Protein AF-A0AAF0LHS5-F1 (afdb_monomer_lite)

Radius of gyration: 24.08 Å; chains: 1; bounding box: 64×60×57 Å

Foldseek 3Di:
DDDDDPPPDDDDDDDDDDDDDDDDDDDDDDPPDPPPPPDPPPDQDAQDDPPDLVCLVSLVVQQVQVVVLVVVCVVVVHDDDLVSCPPRRSSNVPPDPVRSSSSSQSSVLVVQVVVVVVVVVVCVVLVKDFLLPAPAPDKAFAKKWWWADDRPHIPTDMDGGWIWHAHPVSFIWIDHPPRDDIDTDPPGTTMIDDGDDD

pLDDT: mean 78.68, std 22.14, range [32.31, 97.44]

Sequence (198 aa):
MTTWNESDHPRASQKGVPGNGGAFVGKGHSPADDVTLGASTAAPEPFVFNGRYQDNEQVRHLYPEYAAVRADLEEKGAYPYNDSFKGRLPSLATTNDDSEDTAIYLLQTMHSLDEVKRDVQAFRDAGGYEAADIPVGEVRRGTLARYGWYMGGTGWQTYENVRVTRDTRGRVLLKEPRQRSWRTISDGGTFLMQDAIA

Secondary structure (DSSP, 8-state):
--PPPTTS------PPPPP-----------S----------PPPPPP---S-TT-GGGGGGGHHHHHHHHHHHHHTT----GGGTTT--GGGTTS-HHHHHHHHHHHHHHHHHHHHHHHHHHHHHTT-EEGGGSPBT--EEEEEEEE-EETTEE--EEEEEEEEEE-TT--EEEE-TT--S-EE--SSSEEEEEEPP-

Structure (mmCIF, N/CA/C/O backbone):
data_AF-A0AAF0LHS5-F1
#
_entry.id   AF-A0AAF0LHS5-F1
#
loop_
_atom_site.group_PDB
_atom_site.id
_atom_site.type_symbol
_atom_site.label_atom_id
_atom_site.label_alt_id
_atom_site.label_comp_id
_atom_site.label_asym_id
_atom_site.label_entity_id
_atom_site.label_seq_id
_atom_site.pdbx_PDB_ins_code
_atom_site.Cartn_x
_atom_site.Cartn_y
_atom_site.Cartn_z
_atom_site.occupancy
_atom_site.B_iso_or_equiv
_atom_site.auth_seq_id
_atom_site.auth_comp_id
_atom_site.auth_asym_id
_atom_site.auth_atom_id
_atom_site.pdbx_PDB_model_num
ATOM 1 N N . MET A 1 1 ? 2.301 28.289 -1.640 1.00 34.94 1 MET A N 1
ATOM 2 C CA . MET A 1 1 ? 3.654 28.122 -1.070 1.00 34.94 1 MET A CA 1
ATOM 3 C C . MET A 1 1 ? 3.482 27.514 0.304 1.00 34.94 1 MET A C 1
ATOM 5 O O . MET A 1 1 ? 3.120 28.227 1.228 1.00 34.94 1 MET A O 1
ATOM 9 N N . THR A 1 2 ? 3.641 26.198 0.405 1.00 38.66 2 THR A N 1
ATOM 10 C CA . THR A 1 2 ? 3.534 25.467 1.671 1.00 38.66 2 THR A CA 1
ATOM 11 C C . THR A 1 2 ? 4.869 24.768 1.854 1.00 38.66 2 THR A C 1
ATOM 13 O O . THR A 1 2 ? 5.198 23.864 1.095 1.00 38.66 2 THR A O 1
ATOM 16 N N . THR A 1 3 ? 5.685 25.275 2.771 1.00 38.00 3 THR A N 1
ATOM 17 C CA . THR A 1 3 ? 6.982 24.695 3.124 1.00 38.00 3 THR A CA 1
ATOM 18 C C . THR A 1 3 ? 6.744 23.422 3.926 1.00 38.00 3 THR A C 1
ATOM 20 O O . THR A 1 3 ? 6.112 23.466 4.981 1.00 38.00 3 THR A O 1
ATOM 23 N N . TRP A 1 4 ? 7.211 22.296 3.392 1.00 36.00 4 TRP A N 1
ATOM 24 C CA . TRP A 1 4 ? 7.208 20.998 4.059 1.00 36.00 4 TRP A CA 1
ATOM 25 C C . TRP A 1 4 ? 8.418 20.930 4.999 1.00 36.00 4 TRP A C 1
ATOM 27 O O . TRP A 1 4 ? 9.503 21.367 4.620 1.00 36.00 4 TRP A O 1
ATOM 37 N N . ASN A 1 5 ? 8.209 20.476 6.236 1.00 35.66 5 ASN A N 1
ATOM 38 C CA . ASN A 1 5 ? 9.207 20.521 7.304 1.00 35.66 5 ASN A CA 1
ATOM 39 C C . ASN A 1 5 ? 9.828 19.129 7.498 1.00 35.66 5 ASN A C 1
ATOM 41 O O . ASN A 1 5 ? 9.119 18.148 7.693 1.00 35.66 5 ASN A O 1
ATOM 45 N N . GLU A 1 6 ? 11.153 19.059 7.446 1.00 38.22 6 GLU A N 1
ATOM 46 C CA . GLU A 1 6 ? 11.974 17.852 7.259 1.00 38.22 6 GLU A CA 1
ATOM 47 C C . GLU A 1 6 ? 12.169 17.009 8.544 1.00 38.22 6 GLU A C 1
ATOM 49 O O . GLU A 1 6 ? 13.048 16.157 8.616 1.00 38.22 6 GLU A O 1
ATOM 54 N N . SER A 1 7 ? 11.382 17.246 9.601 1.00 36.53 7 SER A N 1
ATOM 55 C CA . SER A 1 7 ? 11.706 16.788 10.968 1.00 36.53 7 SER A CA 1
ATOM 56 C C . SER A 1 7 ? 10.937 15.563 11.498 1.00 36.53 7 SER A C 1
ATOM 58 O O . SER A 1 7 ? 11.252 15.119 12.598 1.00 36.53 7 SER A O 1
ATOM 60 N N . ASP A 1 8 ? 9.994 14.971 10.755 1.00 35.47 8 ASP A N 1
ATOM 61 C CA . ASP A 1 8 ? 9.062 13.963 11.315 1.00 35.47 8 ASP A CA 1
ATOM 62 C C . ASP A 1 8 ? 9.356 12.484 10.970 1.00 35.47 8 ASP A C 1
ATOM 64 O O . ASP A 1 8 ? 8.533 11.608 11.238 1.00 35.47 8 ASP A O 1
ATOM 68 N N . HIS A 1 9 ? 10.541 12.143 10.447 1.00 39.84 9 HIS A N 1
ATOM 69 C CA . HIS A 1 9 ? 10.891 10.741 10.160 1.00 39.84 9 HIS A CA 1
ATOM 70 C C . HIS A 1 9 ? 12.254 10.328 10.737 1.00 39.84 9 HIS A C 1
ATOM 72 O O . HIS A 1 9 ? 13.278 10.462 10.062 1.00 39.84 9 HIS A O 1
ATOM 78 N N . PRO A 1 10 ? 12.320 9.760 11.958 1.00 39.88 10 PRO A N 1
ATOM 79 C CA . PRO A 1 10 ? 13.537 9.101 12.409 1.00 39.88 10 PRO A CA 1
ATOM 80 C C . PRO A 1 10 ? 13.767 7.814 11.596 1.00 39.88 10 PRO A C 1
ATOM 82 O O . PRO A 1 10 ? 13.091 6.803 11.788 1.00 39.88 10 PRO A O 1
ATOM 85 N N . ARG A 1 11 ? 14.754 7.841 10.688 1.00 38.50 11 ARG A N 1
ATOM 86 C CA . ARG A 1 11 ? 15.323 6.636 10.061 1.00 38.50 11 ARG A CA 1
ATOM 87 C C . ARG A 1 11 ? 15.932 5.753 11.152 1.00 38.50 11 ARG A C 1
ATOM 89 O O . ARG A 1 11 ? 16.913 6.133 11.793 1.00 38.50 11 ARG A O 1
ATOM 96 N N . ALA A 1 12 ? 15.353 4.571 11.350 1.00 39.53 12 ALA A N 1
ATOM 97 C CA . ALA A 1 12 ? 15.901 3.553 12.232 1.00 39.53 12 ALA A CA 1
ATOM 98 C C . ALA A 1 12 ? 17.317 3.170 11.774 1.00 39.53 12 ALA A C 1
ATOM 100 O O . ALA A 1 12 ? 17.543 2.719 10.653 1.00 39.53 12 ALA A O 1
ATOM 101 N N . SER A 1 13 ? 18.283 3.391 12.658 1.00 37.62 13 SER A N 1
ATOM 102 C CA . SER A 1 13 ? 19.693 3.090 12.450 1.00 37.62 13 SER A CA 1
ATOM 103 C C . SER A 1 13 ? 19.911 1.573 12.502 1.00 37.62 13 SER A C 1
ATOM 105 O O . SER A 1 13 ? 19.718 0.956 13.550 1.00 37.62 13 SER A O 1
ATOM 107 N N . GLN A 1 14 ? 20.340 0.957 11.398 1.00 36.81 14 GLN A N 1
ATOM 108 C CA . GLN A 1 14 ? 20.802 -0.434 11.403 1.00 36.81 14 GLN A CA 1
ATOM 109 C C . GLN A 1 14 ? 22.186 -0.510 12.063 1.00 36.81 14 GLN A C 1
ATOM 111 O O . GLN A 1 14 ? 23.205 -0.133 11.487 1.00 36.81 14 GLN A O 1
ATOM 116 N N . LYS A 1 15 ? 22.211 -0.990 13.312 1.00 34.44 15 LYS A N 1
ATOM 117 C CA . LYS A 1 15 ? 23.421 -1.443 14.009 1.00 34.44 15 LYS A CA 1
ATOM 118 C C . LYS A 1 15 ? 23.886 -2.772 13.404 1.00 34.44 15 LYS A C 1
ATOM 120 O O . LYS A 1 15 ? 23.088 -3.691 13.247 1.00 34.44 15 LYS A O 1
ATOM 125 N N . GLY A 1 16 ? 25.178 -2.847 13.089 1.00 32.31 16 GLY A N 1
ATOM 126 C CA . GLY A 1 16 ? 25.827 -3.990 12.453 1.00 32.31 16 GLY A CA 1
ATOM 127 C C . GLY A 1 16 ? 25.764 -5.300 13.243 1.00 32.31 16 GLY A C 1
ATOM 128 O O . GLY A 1 16 ? 25.740 -5.314 14.473 1.00 32.31 16 GLY A O 1
ATOM 129 N N . VAL A 1 17 ? 25.794 -6.405 12.497 1.00 34.38 17 VAL A N 1
ATOM 130 C CA . VAL A 1 17 ? 26.008 -7.759 13.017 1.00 34.38 17 VAL A CA 1
ATOM 131 C C . VAL A 1 17 ? 27.482 -8.127 12.781 1.00 34.38 17 VAL A C 1
ATOM 133 O O . VAL A 1 17 ? 27.945 -8.027 11.643 1.00 34.38 17 VAL A O 1
ATOM 136 N N . PRO A 1 18 ? 28.247 -8.508 13.821 1.00 37.34 18 PRO A N 1
ATOM 137 C CA . PRO A 1 18 ? 29.644 -8.903 13.685 1.00 37.34 18 PRO A CA 1
ATOM 138 C C . PRO A 1 18 ? 29.795 -10.316 13.105 1.00 37.34 18 PRO A C 1
ATOM 140 O O . PRO A 1 18 ? 28.892 -11.148 13.179 1.00 37.34 18 PRO A O 1
ATOM 143 N N . GLY A 1 19 ? 30.961 -10.541 12.496 1.00 33.16 19 GLY A N 1
ATOM 144 C CA . GLY A 1 19 ? 31.249 -11.642 11.586 1.00 33.16 19 GLY A CA 1
ATOM 145 C C . GLY A 1 19 ? 31.243 -13.040 12.195 1.00 33.16 19 GLY A C 1
ATOM 146 O O . GLY A 1 19 ? 31.476 -13.236 13.386 1.00 33.16 19 GLY A O 1
ATOM 147 N N . ASN A 1 20 ? 31.055 -14.024 11.317 1.00 33.44 20 ASN A N 1
ATOM 148 C CA . ASN A 1 20 ? 31.276 -15.426 11.627 1.00 33.44 20 ASN A CA 1
ATOM 149 C C . ASN A 1 20 ? 32.460 -15.934 10.793 1.00 33.44 20 ASN A C 1
ATOM 151 O O . ASN A 1 20 ? 32.335 -16.207 9.599 1.00 33.44 20 ASN A O 1
ATOM 155 N N . GLY A 1 21 ? 33.631 -15.988 11.429 1.00 38.53 21 GLY A N 1
ATOM 156 C CA . GLY A 1 21 ? 34.816 -16.643 10.896 1.00 38.53 21 GLY A CA 1
ATOM 157 C C . GLY A 1 21 ? 34.676 -18.153 11.049 1.00 38.53 21 GLY A C 1
ATOM 158 O O . GLY A 1 21 ? 34.659 -18.666 12.163 1.00 38.53 21 GLY A O 1
ATOM 159 N N . GLY A 1 22 ? 34.588 -18.860 9.927 1.00 32.47 22 GLY A N 1
ATOM 160 C CA . GLY A 1 22 ? 34.597 -20.317 9.877 1.00 32.47 22 GLY A CA 1
ATOM 161 C C . GLY A 1 22 ? 35.502 -20.783 8.748 1.00 32.47 22 GLY A C 1
ATOM 162 O O . GLY A 1 22 ? 35.100 -20.791 7.589 1.00 32.47 22 GLY A O 1
ATOM 163 N N . ALA A 1 23 ? 36.736 -21.144 9.091 1.00 36.16 23 ALA A N 1
ATOM 164 C CA . ALA A 1 23 ? 37.661 -21.816 8.193 1.00 36.16 23 ALA A CA 1
ATOM 165 C C . ALA A 1 23 ? 37.145 -23.230 7.887 1.00 36.16 23 ALA A C 1
ATOM 167 O O . ALA A 1 23 ? 37.006 -24.043 8.799 1.00 36.16 23 ALA A O 1
ATOM 168 N N . PHE A 1 24 ? 36.912 -23.537 6.611 1.00 38.41 24 PHE A N 1
ATOM 169 C CA . PHE A 1 24 ? 36.770 -24.913 6.141 1.00 38.41 24 PHE A CA 1
ATOM 170 C C . PHE A 1 24 ? 37.954 -25.264 5.243 1.00 38.41 24 PHE A C 1
ATOM 172 O O . PHE A 1 24 ? 38.151 -24.712 4.163 1.00 38.41 24 PHE A O 1
ATOM 179 N N . VAL A 1 25 ? 38.772 -26.173 5.768 1.00 37.72 25 VAL A N 1
ATOM 180 C CA . VAL A 1 25 ? 39.911 -26.812 5.112 1.00 37.72 25 VAL A CA 1
ATOM 181 C C . VAL A 1 25 ? 39.392 -27.774 4.042 1.00 37.72 25 VAL A C 1
ATOM 183 O O . VAL A 1 25 ? 38.392 -28.463 4.240 1.00 37.72 25 VAL A O 1
ATOM 186 N N . GLY A 1 26 ? 40.070 -27.778 2.894 1.00 34.59 26 GLY A N 1
ATOM 187 C CA . GLY A 1 26 ? 39.584 -28.354 1.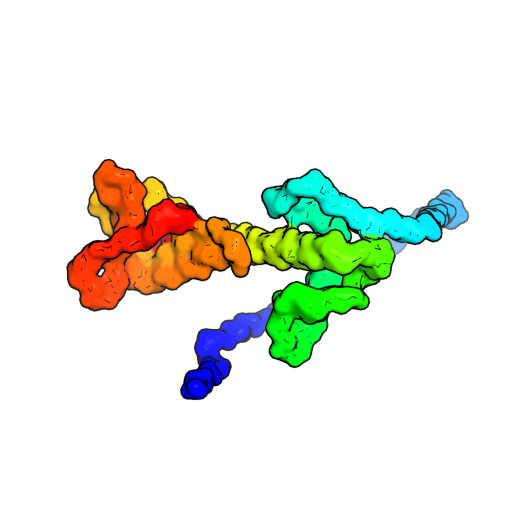648 1.00 34.59 26 GLY A CA 1
ATOM 188 C C . GLY A 1 26 ? 39.568 -29.881 1.561 1.00 34.59 26 GLY A C 1
ATOM 189 O O . GLY A 1 26 ? 40.255 -30.597 2.289 1.00 34.59 26 GLY A O 1
ATOM 190 N N . LYS A 1 27 ? 38.829 -30.358 0.557 1.00 35.62 27 LYS A N 1
ATOM 191 C CA . LYS A 1 27 ? 39.056 -31.629 -0.137 1.00 35.62 27 LYS A CA 1
ATOM 192 C C . LYS A 1 27 ? 38.822 -31.401 -1.632 1.00 35.62 27 LYS A C 1
ATOM 194 O O . LYS A 1 27 ? 37.840 -30.774 -2.011 1.00 35.62 27 LYS A O 1
ATOM 199 N N . GLY A 1 28 ? 39.795 -31.839 -2.432 1.00 41.09 28 GLY A N 1
ATOM 200 C CA . GLY A 1 28 ? 39.991 -31.472 -3.833 1.00 41.09 28 GLY A CA 1
ATOM 201 C C . GLY A 1 28 ? 38.803 -31.719 -4.761 1.00 41.09 28 GLY A C 1
ATOM 202 O O . GLY A 1 28 ? 38.090 -32.713 -4.635 1.00 41.09 28 GLY A O 1
ATOM 203 N N . HIS A 1 29 ? 38.651 -30.805 -5.718 1.00 36.44 29 HIS A N 1
ATOM 204 C CA . HIS A 1 29 ? 37.796 -30.947 -6.889 1.00 36.44 29 HIS A CA 1
ATOM 205 C C . HIS A 1 29 ? 38.689 -31.053 -8.129 1.00 36.44 29 HIS A C 1
ATOM 207 O O . HIS A 1 29 ? 39.605 -30.251 -8.313 1.00 36.44 29 HIS A O 1
ATOM 213 N N . SER A 1 30 ? 38.445 -32.085 -8.933 1.00 44.72 30 SER A N 1
ATOM 214 C CA . SER A 1 30 ? 39.113 -32.350 -10.207 1.00 44.72 30 SER A CA 1
ATOM 215 C C . SER A 1 30 ? 38.809 -31.251 -11.239 1.00 44.72 30 SER A C 1
ATOM 217 O O . SER A 1 30 ? 37.671 -30.786 -11.288 1.00 44.72 30 SER A O 1
ATOM 219 N N . PRO A 1 31 ? 39.765 -30.854 -12.101 1.00 44.66 31 PRO A N 1
ATOM 220 C CA . PRO A 1 31 ? 39.538 -29.864 -13.147 1.00 44.66 31 PRO A CA 1
ATOM 221 C C . PRO A 1 31 ? 39.058 -30.570 -14.420 1.00 44.66 31 PRO A C 1
ATOM 223 O O . PRO A 1 31 ? 39.830 -30.790 -15.348 1.00 44.66 31 PRO A O 1
ATOM 226 N N . ALA A 1 32 ? 37.806 -31.010 -14.441 1.00 46.00 32 ALA A N 1
ATOM 227 C CA . ALA A 1 32 ? 37.174 -31.531 -15.649 1.00 46.00 32 ALA A CA 1
ATOM 228 C C . ALA A 1 32 ? 35.662 -31.473 -15.459 1.00 46.00 32 ALA A C 1
ATOM 230 O O . ALA A 1 32 ? 35.082 -32.445 -15.004 1.00 46.00 32 ALA A O 1
ATOM 231 N N . ASP A 1 33 ? 35.099 -30.284 -15.665 1.00 43.28 33 ASP A N 1
ATOM 232 C CA . ASP A 1 33 ? 33.729 -30.014 -16.124 1.00 43.28 33 ASP A CA 1
ATOM 233 C C . ASP A 1 33 ? 33.542 -28.492 -16.069 1.00 43.28 33 ASP A C 1
ATOM 235 O O . ASP A 1 33 ? 32.777 -27.936 -15.283 1.00 43.28 33 ASP A O 1
ATOM 239 N N . ASP A 1 34 ? 34.334 -27.795 -16.888 1.00 41.75 34 ASP A N 1
ATOM 240 C CA . ASP A 1 34 ? 34.142 -26.373 -17.149 1.00 41.75 34 ASP A CA 1
ATOM 241 C C . ASP A 1 34 ? 32.934 -26.248 -18.088 1.00 41.75 34 ASP A C 1
ATOM 243 O O . ASP A 1 34 ? 33.056 -26.203 -19.313 1.00 41.75 34 ASP A O 1
ATOM 247 N N . VAL A 1 35 ? 31.731 -26.321 -17.511 1.00 43.69 35 VAL A N 1
ATOM 248 C CA . VAL A 1 35 ? 30.490 -25.996 -18.215 1.00 43.69 35 VAL A CA 1
ATOM 249 C C . VAL A 1 35 ? 30.514 -24.494 -18.444 1.00 43.69 35 VAL A C 1
ATOM 251 O O . VAL A 1 35 ? 30.023 -23.703 -17.639 1.00 43.69 35 VAL A O 1
ATOM 254 N N . THR A 1 36 ? 31.108 -24.091 -19.562 1.00 43.03 36 THR A N 1
ATOM 255 C CA . THR A 1 36 ? 30.977 -22.735 -20.073 1.00 43.03 36 THR A CA 1
ATOM 256 C C . THR A 1 36 ? 29.510 -22.552 -20.460 1.00 43.03 36 THR A C 1
ATOM 258 O O . THR A 1 36 ? 29.080 -22.938 -21.547 1.00 43.03 36 THR A O 1
ATOM 261 N N . LEU A 1 37 ? 28.708 -22.014 -19.539 1.00 45.19 37 LEU A N 1
ATOM 262 C CA . LEU A 1 37 ? 27.375 -21.500 -19.833 1.00 45.19 37 LEU A CA 1
ATOM 263 C C . LEU A 1 37 ? 27.564 -20.346 -20.819 1.00 45.19 37 LEU A C 1
ATOM 265 O O . LEU A 1 37 ? 27.833 -19.213 -20.424 1.00 45.19 37 LEU A O 1
ATOM 269 N N . GLY A 1 38 ? 27.511 -20.659 -22.114 1.00 37.88 38 GLY A N 1
ATOM 270 C CA . GLY A 1 38 ? 27.551 -19.663 -23.171 1.00 37.88 38 GLY A CA 1
ATOM 271 C C . GLY A 1 38 ? 26.427 -18.665 -22.933 1.00 37.88 38 GLY A C 1
ATOM 272 O O . GLY A 1 38 ? 25.253 -19.024 -23.010 1.00 37.88 38 GLY A O 1
ATOM 273 N N . ALA A 1 39 ? 26.790 -17.428 -22.597 1.00 46.62 39 ALA A N 1
ATOM 274 C CA . ALA A 1 39 ? 25.845 -16.330 -22.526 1.00 46.62 39 ALA A CA 1
ATOM 275 C C . ALA A 1 39 ? 25.147 -16.235 -23.888 1.00 46.62 39 ALA A C 1
ATOM 277 O O . ALA A 1 39 ? 25.802 -16.016 -24.908 1.00 46.62 39 ALA A O 1
ATOM 278 N N . SER A 1 40 ? 23.834 -16.463 -23.907 1.00 42.41 40 SER A N 1
ATOM 279 C CA . SER A 1 40 ? 23.019 -16.241 -25.096 1.00 42.41 40 SER A CA 1
ATOM 280 C C . SER A 1 40 ? 23.211 -14.789 -25.534 1.00 42.41 40 SER A C 1
ATOM 282 O O . SER A 1 40 ? 22.857 -13.867 -24.807 1.00 42.41 40 SER A O 1
ATOM 284 N N . THR A 1 41 ? 23.821 -14.592 -26.701 1.00 47.22 41 THR A N 1
ATOM 285 C CA . THR A 1 41 ? 24.053 -13.286 -27.337 1.00 47.22 41 THR A CA 1
ATOM 286 C C . THR A 1 41 ? 22.854 -12.821 -28.164 1.00 47.22 41 THR A C 1
ATOM 288 O O . THR A 1 41 ? 22.971 -11.872 -28.940 1.00 47.22 41 THR A O 1
ATOM 291 N N . ALA A 1 42 ? 21.698 -13.481 -28.029 1.00 54.22 42 ALA A N 1
ATOM 292 C CA . ALA A 1 42 ? 20.464 -12.993 -28.620 1.00 54.22 42 ALA A CA 1
ATOM 293 C C . ALA A 1 42 ? 20.131 -11.632 -27.997 1.00 54.22 42 ALA A C 1
ATOM 295 O O . ALA A 1 42 ? 20.058 -11.506 -26.773 1.00 54.22 42 ALA A O 1
ATOM 296 N N . ALA A 1 43 ? 19.961 -10.615 -28.845 1.00 59.75 43 ALA A N 1
ATOM 297 C CA . ALA A 1 43 ? 19.420 -9.339 -28.402 1.00 59.75 43 ALA A CA 1
ATOM 298 C C . ALA A 1 43 ? 18.088 -9.609 -27.679 1.00 59.75 43 ALA A C 1
ATOM 300 O O . ALA A 1 43 ? 17.311 -10.432 -28.175 1.00 59.75 43 ALA A O 1
ATOM 301 N N . PRO A 1 44 ? 17.837 -8.982 -26.517 1.00 65.88 44 PRO A N 1
ATOM 302 C CA . PRO A 1 44 ? 16.587 -9.181 -25.802 1.00 65.88 44 PRO A CA 1
ATOM 303 C C . PRO A 1 44 ? 15.425 -8.857 -26.743 1.00 65.88 44 PRO A C 1
ATOM 305 O O . PRO A 1 44 ? 15.429 -7.818 -27.411 1.00 65.88 44 PRO A O 1
ATOM 308 N N . GLU A 1 45 ? 14.465 -9.779 -26.847 1.00 74.81 45 GLU A N 1
ATOM 309 C CA . GLU A 1 45 ? 13.234 -9.508 -27.585 1.00 74.81 45 GLU A CA 1
ATOM 310 C C . GLU A 1 45 ? 12.547 -8.284 -26.962 1.00 74.81 45 GLU A C 1
ATOM 312 O O . GLU A 1 45 ? 12.556 -8.141 -25.735 1.00 74.81 45 GLU A O 1
ATOM 317 N N . PRO A 1 46 ? 11.980 -7.378 -27.780 1.00 81.62 46 PRO A N 1
ATOM 318 C CA . PRO A 1 46 ? 11.305 -6.203 -27.255 1.00 81.62 46 PRO A CA 1
ATOM 319 C C . PRO A 1 46 ? 10.132 -6.634 -26.375 1.00 81.62 46 PRO A C 1
ATOM 321 O O . PRO A 1 46 ? 9.430 -7.602 -26.680 1.00 81.62 46 PRO A O 1
ATOM 324 N N . PHE A 1 47 ? 9.898 -5.895 -25.294 1.00 87.31 47 PHE A N 1
ATOM 325 C CA . PHE A 1 47 ? 8.727 -6.113 -24.459 1.00 87.31 47 PHE A CA 1
ATOM 326 C C . PHE A 1 47 ? 7.450 -5.946 -25.294 1.00 87.31 47 PHE A C 1
ATOM 328 O O . PHE A 1 47 ? 7.271 -4.951 -25.999 1.00 87.31 47 PHE A O 1
ATOM 335 N N . VAL A 1 48 ? 6.539 -6.914 -25.183 1.00 87.00 48 VAL A N 1
ATOM 336 C CA . VAL A 1 48 ? 5.227 -6.870 -25.833 1.00 87.00 48 VAL A CA 1
ATOM 337 C C . VAL A 1 48 ? 4.147 -6.878 -24.764 1.00 87.00 48 VAL A C 1
ATOM 339 O O . VAL A 1 48 ? 3.962 -7.868 -24.055 1.00 87.00 48 VAL A O 1
ATOM 342 N N . PHE A 1 49 ? 3.402 -5.778 -24.672 1.00 89.31 49 PHE A N 1
ATOM 343 C CA . PHE A 1 49 ? 2.258 -5.688 -23.775 1.00 89.31 49 PHE A CA 1
ATOM 344 C C . PHE A 1 49 ? 1.161 -6.676 -24.193 1.00 89.31 49 PHE A C 1
ATOM 346 O O . PHE A 1 49 ? 0.707 -6.681 -25.338 1.00 89.31 49 PHE A O 1
ATOM 353 N N . ASN A 1 50 ? 0.679 -7.487 -23.250 1.00 89.75 50 ASN A N 1
ATOM 354 C CA . ASN A 1 50 ? -0.325 -8.519 -23.525 1.00 89.75 50 ASN A CA 1
ATOM 355 C C . ASN A 1 50 ? -1.780 -7.997 -23.569 1.00 89.75 50 ASN A C 1
ATOM 357 O O . ASN A 1 50 ? -2.723 -8.789 -23.651 1.00 89.75 50 ASN A O 1
ATOM 361 N N . GLY A 1 51 ? -1.979 -6.677 -23.475 1.00 89.56 51 GLY A N 1
ATOM 362 C CA . GLY A 1 51 ? -3.298 -6.039 -23.467 1.00 89.56 51 GLY A CA 1
ATOM 363 C C . GLY A 1 51 ? -4.000 -6.028 -22.103 1.00 89.56 51 GLY A C 1
ATOM 364 O O . GLY A 1 51 ? -5.123 -5.532 -22.005 1.00 89.56 51 GLY A O 1
ATOM 365 N N . ARG A 1 52 ? -3.386 -6.573 -21.042 1.00 90.19 52 ARG A N 1
ATOM 366 C CA . ARG A 1 52 ? -4.001 -6.718 -19.713 1.00 90.19 52 ARG A CA 1
ATOM 367 C C . ARG A 1 52 ? -3.291 -5.868 -18.669 1.00 90.19 52 ARG A C 1
ATOM 369 O O . ARG A 1 52 ? -2.321 -6.296 -18.056 1.00 90.19 52 ARG A O 1
ATOM 376 N N . TYR A 1 53 ? -3.849 -4.696 -18.383 1.00 87.94 53 TYR A N 1
ATOM 377 C CA . TYR A 1 53 ? -3.328 -3.805 -17.339 1.00 87.94 53 TYR A CA 1
ATOM 378 C C . TYR A 1 53 ? -3.408 -4.383 -15.916 1.00 87.94 53 TYR A C 1
ATOM 380 O O . TYR A 1 53 ? -2.742 -3.882 -15.020 1.00 87.94 53 TYR A O 1
ATOM 388 N N . GLN A 1 54 ? -4.225 -5.418 -15.681 1.00 86.44 54 GLN A N 1
ATOM 389 C CA . GLN A 1 54 ? -4.298 -6.080 -14.373 1.00 86.44 54 GLN A CA 1
ATOM 390 C C . GLN A 1 54 ? -3.202 -7.137 -14.166 1.00 86.44 54 GLN A C 1
ATOM 392 O O . GLN A 1 54 ? -3.040 -7.632 -13.052 1.00 86.44 54 GLN A O 1
ATOM 397 N N . ASP A 1 55 ? -2.476 -7.510 -15.221 1.00 90.69 55 ASP A N 1
ATOM 398 C CA . ASP A 1 55 ? -1.433 -8.530 -15.170 1.00 90.69 55 ASP A CA 1
ATOM 399 C C . ASP A 1 55 ? -0.057 -7.879 -14.992 1.00 90.69 55 ASP A C 1
ATOM 401 O O . ASP A 1 55 ? 0.694 -7.693 -15.945 1.00 90.69 55 ASP A O 1
ATOM 405 N N . ASN A 1 56 ? 0.268 -7.498 -13.758 1.00 89.75 56 ASN A N 1
ATOM 406 C CA . ASN A 1 56 ? 1.556 -6.871 -13.446 1.00 89.75 56 ASN A CA 1
ATOM 407 C C . ASN A 1 56 ? 2.740 -7.842 -13.541 1.00 89.75 56 ASN A C 1
ATOM 409 O O . ASN A 1 56 ? 3.881 -7.408 -13.684 1.00 89.75 56 ASN A O 1
ATOM 413 N N . GLU A 1 57 ? 2.496 -9.152 -13.486 1.00 92.50 57 GLU A N 1
ATOM 414 C CA . GLU A 1 57 ? 3.572 -10.146 -13.523 1.00 92.50 57 GLU A CA 1
ATOM 415 C C . GLU A 1 57 ? 4.258 -10.201 -14.896 1.00 92.50 57 GLU A C 1
ATOM 417 O O . GLU A 1 57 ? 5.427 -10.578 -14.986 1.00 92.50 57 GLU A O 1
ATOM 422 N N . GLN A 1 58 ? 3.600 -9.721 -15.959 1.00 93.50 58 GLN A N 1
ATOM 423 C CA . GLN A 1 58 ? 4.203 -9.635 -17.293 1.00 93.50 58 GLN A CA 1
ATOM 424 C C . GLN A 1 58 ? 5.470 -8.763 -17.336 1.00 93.50 58 GLN A C 1
ATOM 426 O O . GLN A 1 58 ? 6.340 -8.998 -18.169 1.00 93.50 58 GLN A O 1
ATOM 431 N N . VAL A 1 59 ? 5.618 -7.798 -16.417 1.00 94.25 59 VAL A N 1
ATOM 432 C CA . VAL A 1 59 ? 6.813 -6.940 -16.302 1.00 94.25 59 VAL A CA 1
ATOM 433 C C . VAL A 1 59 ? 7.736 -7.341 -15.146 1.00 94.25 59 VAL A C 1
ATOM 435 O O . VAL A 1 59 ? 8.734 -6.667 -14.892 1.00 94.25 59 VAL A O 1
ATOM 438 N N . ARG A 1 60 ? 7.459 -8.443 -14.430 1.00 93.69 60 ARG A N 1
ATOM 439 C CA . ARG A 1 60 ? 8.241 -8.861 -13.250 1.00 93.69 60 ARG A CA 1
ATOM 440 C C . ARG A 1 60 ? 9.724 -9.044 -13.561 1.00 93.69 60 ARG A C 1
ATOM 442 O O . ARG A 1 60 ? 10.565 -8.639 -12.764 1.00 93.69 60 ARG A O 1
ATOM 449 N N . HIS A 1 61 ? 10.040 -9.601 -14.725 1.00 92.94 61 HIS A N 1
ATOM 450 C CA . HIS A 1 61 ? 11.415 -9.820 -15.175 1.00 92.94 61 HIS A CA 1
ATOM 451 C C . HIS A 1 61 ? 12.208 -8.514 -15.380 1.00 92.94 61 HIS A C 1
ATOM 453 O O . HIS A 1 61 ? 13.424 -8.522 -15.221 1.00 92.94 61 HIS A O 1
ATOM 459 N N . LEU A 1 62 ? 11.532 -7.390 -15.654 1.00 94.44 62 LEU A N 1
ATOM 460 C CA . LEU A 1 62 ? 12.136 -6.058 -15.815 1.00 94.44 62 LEU A CA 1
ATOM 461 C C . LEU A 1 62 ? 12.371 -5.343 -14.472 1.00 94.44 62 LEU A C 1
ATOM 463 O O . LEU A 1 62 ? 13.014 -4.294 -14.412 1.00 94.44 62 LEU A O 1
ATOM 467 N N . TYR A 1 63 ? 11.842 -5.888 -13.373 1.00 94.44 63 TYR A N 1
ATOM 468 C CA . TYR A 1 63 ? 11.867 -5.231 -12.069 1.00 94.44 63 TYR A CA 1
ATOM 469 C C . TYR A 1 63 ? 13.267 -4.934 -11.509 1.00 94.44 63 TYR A C 1
ATOM 471 O O . TYR A 1 63 ? 13.423 -3.869 -10.912 1.00 94.44 63 TYR A O 1
ATOM 479 N N . PRO A 1 64 ? 14.294 -5.795 -11.677 1.00 94.31 64 PRO A N 1
ATOM 480 C CA . PRO A 1 64 ? 15.639 -5.481 -11.196 1.00 94.31 64 PRO A CA 1
ATOM 481 C C . PRO A 1 64 ? 16.213 -4.194 -11.806 1.00 94.31 64 PRO A C 1
ATOM 483 O O . PRO A 1 64 ? 16.779 -3.377 -11.081 1.00 94.31 64 PRO A O 1
ATOM 486 N N . GLU A 1 65 ? 16.016 -3.974 -13.111 1.00 94.81 65 GLU A N 1
ATOM 487 C CA . GLU A 1 65 ? 16.449 -2.746 -13.797 1.00 94.81 65 GLU A CA 1
ATOM 488 C C . GLU A 1 65 ? 15.668 -1.532 -13.296 1.00 94.81 65 GLU A C 1
ATOM 490 O O . GLU A 1 65 ? 16.253 -0.514 -12.924 1.00 94.81 65 GLU A O 1
ATOM 495 N N . TYR A 1 66 ? 14.342 -1.664 -13.217 1.00 95.38 66 TYR A N 1
ATOM 496 C CA . TYR A 1 66 ? 13.465 -0.628 -12.680 1.00 95.38 66 TYR A CA 1
ATOM 497 C C . TYR A 1 66 ? 13.872 -0.199 -11.264 1.00 95.38 66 TYR A C 1
ATOM 499 O O . TYR A 1 66 ? 13.968 0.996 -10.983 1.00 95.38 66 TYR A O 1
ATOM 507 N N . ALA A 1 67 ? 14.136 -1.160 -10.374 1.00 94.06 67 ALA A N 1
ATOM 508 C CA . ALA A 1 67 ? 14.517 -0.894 -8.992 1.00 94.06 67 ALA A CA 1
ATOM 509 C C . ALA A 1 67 ? 15.853 -0.139 -8.901 1.00 94.06 67 ALA A C 1
ATOM 511 O O . ALA A 1 67 ? 15.978 0.774 -8.086 1.00 94.06 67 ALA A O 1
ATOM 512 N N . ALA A 1 68 ? 16.821 -0.466 -9.764 1.00 95.00 68 ALA A N 1
ATOM 513 C CA . ALA A 1 68 ? 18.094 0.247 -9.836 1.00 95.00 68 ALA A CA 1
ATOM 514 C C . ALA A 1 68 ? 17.913 1.703 -10.303 1.00 95.00 68 ALA A C 1
ATOM 516 O O . ALA A 1 68 ? 18.432 2.620 -9.668 1.00 95.00 68 ALA A O 1
ATOM 517 N N . VAL A 1 69 ? 17.126 1.931 -11.363 1.00 95.12 69 VAL A N 1
ATOM 518 C CA . VAL A 1 69 ? 16.818 3.287 -11.856 1.00 95.12 69 VAL A CA 1
ATOM 519 C C . VAL A 1 69 ? 16.056 4.093 -10.806 1.00 95.12 69 VAL A C 1
ATOM 521 O O . VAL A 1 69 ? 16.340 5.272 -10.602 1.00 95.12 69 VAL A O 1
ATOM 524 N N . ARG A 1 70 ? 15.103 3.469 -10.108 1.00 93.88 70 ARG A N 1
ATOM 525 C CA . ARG A 1 70 ? 14.345 4.123 -9.041 1.00 93.88 70 ARG A CA 1
ATOM 526 C C . ARG A 1 70 ? 15.243 4.546 -7.880 1.00 93.88 70 ARG A C 1
ATOM 528 O O . ARG A 1 70 ? 15.128 5.684 -7.441 1.00 93.88 70 ARG A O 1
ATOM 535 N N . ALA A 1 71 ? 16.136 3.672 -7.417 1.00 93.00 71 ALA A N 1
ATOM 536 C CA . ALA A 1 71 ? 17.071 4.000 -6.342 1.00 93.00 71 ALA A CA 1
ATOM 537 C C . ALA A 1 71 ? 17.977 5.191 -6.711 1.00 93.00 71 ALA A C 1
ATOM 539 O O . ALA A 1 71 ? 18.160 6.092 -5.898 1.00 93.00 71 ALA A O 1
ATOM 540 N N . ASP A 1 72 ? 18.468 5.243 -7.955 1.00 93.62 72 ASP A N 1
ATOM 541 C CA . ASP A 1 72 ? 19.239 6.381 -8.482 1.00 93.62 72 ASP A CA 1
ATOM 542 C C . ASP A 1 72 ? 18.421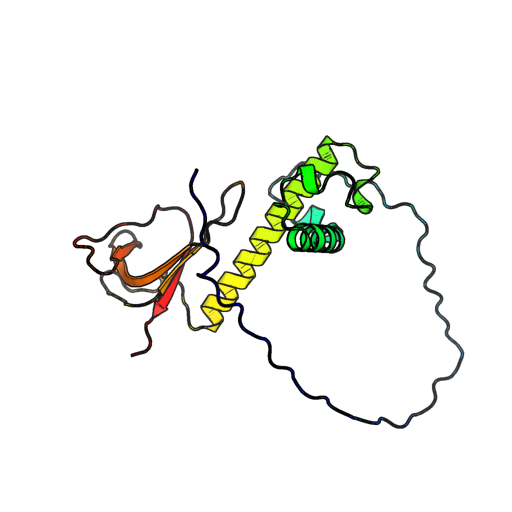 7.688 -8.515 1.00 93.62 72 ASP A C 1
ATOM 544 O O . ASP A 1 72 ? 18.926 8.755 -8.160 1.00 93.62 72 ASP A O 1
ATOM 548 N N . LEU A 1 73 ? 17.144 7.622 -8.911 1.00 92.50 73 LEU A N 1
ATOM 549 C CA . LEU A 1 73 ? 16.239 8.778 -8.888 1.00 92.50 73 LEU A CA 1
ATOM 550 C C . LEU A 1 73 ? 15.977 9.269 -7.457 1.00 92.50 73 LEU A C 1
ATOM 552 O O . LEU A 1 73 ? 16.031 10.475 -7.210 1.00 92.50 73 LEU A O 1
ATOM 556 N N . GLU A 1 74 ? 15.735 8.351 -6.520 1.00 90.94 74 GLU A N 1
ATOM 557 C CA . GLU A 1 74 ? 15.514 8.657 -5.103 1.00 90.94 74 GLU A CA 1
ATOM 558 C C . GLU A 1 74 ? 16.758 9.280 -4.453 1.00 90.94 74 GLU A C 1
ATOM 560 O O . GLU A 1 74 ? 16.638 10.279 -3.743 1.00 90.94 74 GLU A O 1
ATOM 565 N N . GLU A 1 75 ? 17.957 8.763 -4.744 1.00 92.06 75 GLU A N 1
ATOM 566 C CA . GLU A 1 75 ? 19.229 9.336 -4.279 1.00 92.06 75 GLU A CA 1
ATOM 567 C C . GLU A 1 75 ? 19.414 10.784 -4.762 1.00 92.06 75 GLU A C 1
ATOM 569 O O . GLU A 1 75 ? 19.905 11.641 -4.026 1.00 92.06 75 GLU A O 1
ATOM 574 N N . LYS A 1 76 ? 18.950 11.086 -5.977 1.00 91.69 76 LYS A N 1
ATOM 575 C CA . LYS A 1 76 ? 18.990 12.431 -6.572 1.00 91.69 76 LYS A CA 1
ATOM 576 C C . LYS A 1 76 ? 17.846 13.340 -6.114 1.00 91.69 76 LYS A C 1
ATOM 578 O O . LYS A 1 76 ? 17.766 14.480 -6.573 1.00 91.69 76 LYS A O 1
ATOM 583 N N . GLY A 1 77 ? 16.948 12.860 -5.251 1.00 88.19 77 GLY A N 1
ATOM 584 C CA . GLY A 1 77 ? 15.759 13.596 -4.815 1.00 88.19 77 GLY A CA 1
ATOM 585 C C . GLY A 1 77 ? 14.742 13.848 -5.936 1.00 88.19 77 GLY A C 1
ATOM 586 O O . GLY A 1 77 ? 13.901 14.740 -5.818 1.00 88.19 77 GLY A O 1
ATOM 587 N N . ALA A 1 78 ? 14.820 13.099 -7.039 1.00 85.25 78 ALA A N 1
ATOM 588 C CA . ALA A 1 78 ? 13.885 13.205 -8.148 1.00 85.25 78 ALA A CA 1
ATOM 589 C C . ALA A 1 78 ? 12.619 12.393 -7.851 1.00 85.25 78 ALA A C 1
ATOM 591 O O . ALA A 1 78 ? 12.684 11.231 -7.452 1.00 85.25 78 ALA A O 1
ATOM 592 N N . TYR A 1 79 ? 11.450 12.993 -8.083 1.00 75.25 79 TYR A N 1
ATOM 593 C CA . TYR A 1 79 ? 10.191 12.271 -7.933 1.00 75.25 79 TYR A CA 1
ATOM 594 C C . TYR A 1 79 ? 10.002 11.271 -9.095 1.00 75.25 79 TYR A C 1
ATOM 596 O O . TYR A 1 79 ? 10.237 11.635 -10.256 1.00 75.25 79 TYR A O 1
ATOM 604 N N . PRO A 1 80 ? 9.571 10.026 -8.825 1.00 81.56 80 PRO A N 1
ATOM 605 C CA . PRO A 1 80 ? 9.526 8.952 -9.816 1.00 81.56 80 PRO A CA 1
ATOM 606 C C . PRO A 1 80 ? 8.281 9.032 -10.722 1.00 81.56 80 PRO A C 1
ATOM 608 O O . PRO A 1 80 ? 7.456 8.124 -10.734 1.00 81.56 80 PRO A O 1
ATOM 611 N N . TYR A 1 81 ? 8.133 10.107 -11.500 1.00 83.12 81 TYR A N 1
ATOM 612 C CA . TYR A 1 81 ? 7.146 10.163 -12.590 1.00 83.12 81 TYR A CA 1
ATOM 613 C C . TYR A 1 81 ? 7.549 9.242 -13.753 1.00 83.12 81 TYR A C 1
ATOM 615 O O . TYR A 1 81 ? 8.737 8.984 -13.930 1.00 83.12 81 TYR A O 1
ATOM 623 N N . ASN A 1 82 ? 6.591 8.785 -14.576 1.00 84.12 82 ASN A N 1
ATOM 624 C CA . ASN A 1 82 ? 6.864 7.909 -15.733 1.00 84.12 82 ASN A CA 1
ATOM 625 C C . ASN A 1 82 ? 7.987 8.439 -16.629 1.00 84.12 82 ASN A C 1
ATOM 627 O O . ASN A 1 82 ? 8.927 7.709 -16.932 1.00 84.12 82 ASN A O 1
ATOM 631 N N . ASP A 1 83 ? 7.936 9.728 -16.968 1.00 87.81 83 ASP A N 1
ATOM 632 C CA . ASP A 1 83 ? 8.933 10.369 -17.830 1.00 87.81 83 ASP A CA 1
ATOM 633 C C . ASP A 1 83 ? 10.354 10.330 -17.242 1.00 87.81 83 ASP A C 1
ATOM 635 O O . ASP A 1 83 ? 11.331 10.355 -17.987 1.00 87.81 83 ASP A O 1
ATOM 639 N N . SER A 1 84 ? 10.501 10.203 -15.917 1.00 90.62 84 SER A N 1
ATOM 640 C CA . SER A 1 84 ? 11.808 10.050 -15.266 1.00 90.62 84 SER A CA 1
ATOM 641 C C . SER A 1 84 ? 12.474 8.702 -15.574 1.00 90.62 84 SER A C 1
ATOM 643 O O . SER A 1 84 ? 13.687 8.584 -15.393 1.00 90.62 84 SER A O 1
ATOM 645 N N . PHE A 1 85 ? 11.713 7.697 -16.023 1.00 92.06 85 PHE A N 1
ATOM 646 C CA . PHE A 1 85 ? 12.200 6.350 -16.348 1.00 92.06 85 PHE A CA 1
ATOM 647 C C . PHE A 1 85 ? 12.433 6.124 -17.847 1.00 92.06 85 PHE A C 1
ATOM 649 O O . PHE A 1 85 ? 13.172 5.203 -18.195 1.00 92.06 85 PHE A O 1
ATOM 656 N N . LYS A 1 86 ? 11.850 6.954 -18.722 1.00 90.81 86 LYS A N 1
ATOM 657 C CA . LYS A 1 86 ? 11.956 6.801 -20.181 1.00 90.81 86 LYS A CA 1
ATOM 658 C C . LYS A 1 86 ? 13.406 6.769 -20.658 1.00 90.81 86 LYS A C 1
ATOM 660 O O . LYS A 1 86 ? 14.219 7.611 -20.269 1.00 90.81 86 LYS A O 1
ATOM 665 N N . GLY A 1 87 ? 13.731 5.783 -21.489 1.00 90.38 87 GLY A N 1
ATOM 666 C CA . GLY A 1 87 ? 15.059 5.541 -22.046 1.00 90.38 87 GLY A CA 1
ATOM 667 C C . GLY A 1 87 ? 16.108 5.082 -21.028 1.00 90.38 87 GLY A C 1
ATOM 668 O O . GLY A 1 87 ? 17.289 5.015 -21.370 1.00 90.38 87 GLY A O 1
ATOM 669 N N . ARG A 1 88 ? 15.725 4.793 -19.775 1.00 92.81 88 ARG A N 1
ATOM 670 C CA . ARG A 1 88 ? 16.667 4.387 -18.715 1.00 92.81 88 ARG A CA 1
ATOM 671 C C . ARG A 1 88 ? 16.681 2.894 -18.428 1.00 92.81 88 ARG A C 1
ATOM 673 O O . ARG A 1 88 ? 17.582 2.450 -17.724 1.00 92.81 88 ARG A O 1
ATOM 680 N N . LEU A 1 89 ? 15.706 2.140 -18.934 1.00 92.44 89 LEU A N 1
ATOM 681 C CA . LEU A 1 89 ? 15.636 0.687 -18.785 1.00 92.44 89 LEU A CA 1
ATOM 682 C C . LEU A 1 89 ? 16.197 0.037 -20.057 1.00 92.44 89 LEU A C 1
ATOM 684 O O . LEU A 1 89 ? 15.523 0.072 -21.089 1.00 92.44 89 LEU A O 1
ATOM 688 N N . PRO A 1 90 ? 17.413 -0.547 -20.025 1.00 90.88 90 PRO A N 1
ATOM 689 C CA . PRO A 1 90 ? 18.028 -1.144 -21.208 1.00 90.88 90 PRO A CA 1
ATOM 690 C C . PRO A 1 90 ? 17.144 -2.186 -21.896 1.00 90.88 90 PRO A C 1
ATOM 692 O O . PRO A 1 90 ? 17.090 -2.217 -23.125 1.00 90.88 90 PRO A O 1
ATOM 695 N N . SER A 1 91 ? 16.401 -2.983 -21.122 1.00 89.06 91 SER A N 1
ATOM 696 C CA . SER A 1 91 ? 15.494 -4.000 -21.663 1.00 89.06 91 SER A CA 1
ATOM 697 C C . SER A 1 91 ? 14.284 -3.425 -22.415 1.00 89.06 91 SER A C 1
ATOM 699 O O . SER A 1 91 ? 13.611 -4.158 -23.133 1.00 89.06 91 SER A O 1
ATOM 701 N N . LEU A 1 92 ? 14.013 -2.120 -22.300 1.00 90.44 92 LEU A N 1
ATOM 702 C CA . LEU A 1 92 ? 12.945 -1.429 -23.031 1.00 90.44 92 LEU A CA 1
ATOM 703 C C . LEU A 1 92 ? 13.457 -0.580 -24.203 1.00 90.44 92 LEU A C 1
ATOM 705 O O . LEU A 1 92 ? 12.650 -0.066 -24.966 1.00 90.44 92 LEU A O 1
ATOM 709 N N . ALA A 1 93 ? 14.772 -0.476 -24.417 1.00 86.38 93 ALA A N 1
ATOM 710 C CA . ALA A 1 93 ? 15.357 0.459 -25.386 1.00 86.38 93 ALA A CA 1
ATOM 711 C C . ALA A 1 93 ? 14.933 0.233 -26.854 1.00 86.38 93 ALA A C 1
ATOM 713 O O . ALA A 1 93 ? 15.032 1.142 -27.675 1.00 86.38 93 ALA A O 1
ATOM 714 N N . THR A 1 94 ? 14.498 -0.980 -27.205 1.00 84.00 94 THR A N 1
ATOM 715 C CA . THR A 1 94 ? 14.022 -1.352 -28.553 1.00 84.00 94 THR A CA 1
ATOM 716 C C . THR A 1 94 ? 12.498 -1.334 -28.684 1.00 84.00 94 THR A C 1
ATOM 718 O O . THR A 1 94 ? 11.958 -1.642 -29.748 1.00 84.00 94 THR A O 1
ATOM 721 N N . THR A 1 95 ? 11.799 -1.005 -27.600 1.00 86.81 95 THR A N 1
ATOM 722 C CA . THR A 1 95 ? 10.341 -0.962 -27.517 1.00 86.81 95 THR A CA 1
ATOM 723 C C . THR A 1 95 ? 9.842 0.407 -27.998 1.00 86.81 95 THR A C 1
ATOM 725 O O . THR A 1 95 ? 10.561 1.396 -27.906 1.00 86.81 95 THR A O 1
ATOM 728 N N . ASN A 1 96 ? 8.632 0.481 -28.561 1.00 88.25 96 ASN A N 1
ATOM 729 C CA . ASN A 1 96 ? 8.040 1.780 -28.908 1.00 88.25 96 ASN A CA 1
ATOM 730 C C . ASN A 1 96 ? 7.622 2.557 -27.648 1.00 88.25 96 ASN A C 1
ATOM 732 O O . ASN A 1 96 ? 7.330 1.943 -26.621 1.00 88.25 96 ASN A O 1
ATOM 736 N N . ASP A 1 97 ? 7.533 3.885 -27.757 1.00 86.81 97 ASP A N 1
ATOM 737 C CA . ASP A 1 97 ? 7.207 4.785 -26.643 1.00 86.81 97 ASP A CA 1
ATOM 738 C C . ASP A 1 97 ? 5.942 4.362 -25.870 1.00 86.81 97 ASP A C 1
ATOM 740 O O . ASP A 1 97 ? 5.966 4.310 -24.644 1.00 86.81 97 ASP A O 1
ATOM 744 N N . ASP A 1 98 ? 4.860 3.980 -26.562 1.00 87.75 98 ASP A N 1
ATOM 745 C CA . ASP A 1 98 ? 3.595 3.566 -25.927 1.00 87.75 98 ASP A CA 1
ATOM 746 C C . ASP A 1 98 ? 3.754 2.296 -25.069 1.00 87.75 98 ASP A C 1
ATOM 748 O O . ASP A 1 98 ? 3.151 2.144 -23.998 1.00 87.75 98 ASP A O 1
ATOM 752 N N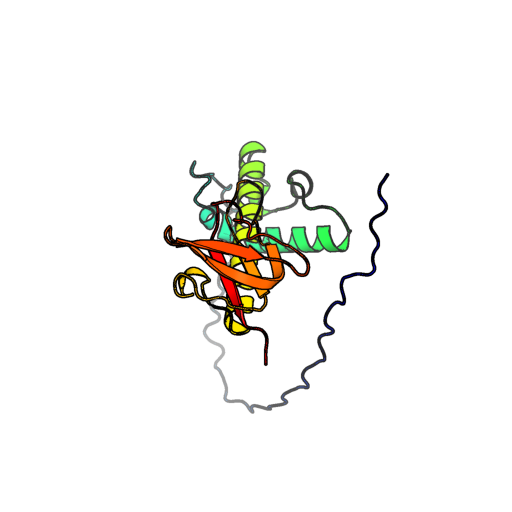 . SER A 1 99 ? 4.560 1.352 -25.551 1.00 89.31 99 SER A N 1
ATOM 753 C CA . SER A 1 99 ? 4.818 0.079 -24.880 1.00 89.31 99 SER A CA 1
ATOM 754 C C . SER A 1 99 ? 5.827 0.250 -23.744 1.00 89.31 99 SER A C 1
ATOM 756 O O . SER A 1 99 ? 5.673 -0.397 -22.708 1.00 89.31 99 SER A O 1
ATOM 758 N N . GLU A 1 100 ? 6.797 1.158 -23.885 1.00 92.44 100 GLU A N 1
ATOM 759 C CA . GLU A 1 100 ? 7.690 1.564 -22.797 1.00 92.44 100 GLU A CA 1
ATOM 760 C C . GLU A 1 100 ? 6.900 2.253 -21.673 1.00 92.44 100 GLU A C 1
ATOM 762 O O . GLU A 1 100 ? 7.010 1.853 -20.512 1.00 92.44 100 GLU A O 1
ATOM 767 N N . ASP A 1 101 ? 6.034 3.214 -22.006 1.00 91.44 101 ASP A N 1
ATOM 768 C CA . ASP A 1 101 ? 5.163 3.892 -21.041 1.00 91.44 101 ASP A CA 1
ATOM 769 C C . ASP A 1 101 ? 4.272 2.905 -20.286 1.00 91.44 101 ASP A C 1
ATOM 771 O O . ASP A 1 101 ? 4.129 2.973 -19.060 1.00 91.44 101 ASP A O 1
ATOM 775 N N . THR A 1 102 ? 3.704 1.946 -21.016 1.00 92.38 102 THR A N 1
ATOM 776 C CA . THR A 1 102 ? 2.885 0.888 -20.427 1.00 92.38 102 THR A CA 1
ATOM 777 C C . THR A 1 102 ? 3.710 -0.005 -19.500 1.00 92.38 102 THR A C 1
ATOM 779 O O . THR A 1 102 ? 3.266 -0.302 -18.390 1.00 92.38 102 THR A O 1
ATOM 782 N N . ALA A 1 103 ? 4.920 -0.403 -19.898 1.00 93.62 103 ALA A N 1
ATOM 783 C CA . ALA A 1 103 ? 5.800 -1.206 -19.054 1.00 93.62 103 ALA A CA 1
ATOM 784 C C . ALA A 1 103 ? 6.174 -0.469 -17.759 1.00 93.62 103 ALA A C 1
ATOM 786 O O . ALA A 1 103 ? 6.060 -1.040 -16.674 1.00 93.62 103 ALA A O 1
ATOM 787 N N . ILE A 1 104 ? 6.559 0.808 -17.856 1.00 93.75 104 ILE A N 1
ATOM 788 C CA . ILE A 1 104 ? 6.898 1.661 -16.706 1.00 93.75 104 ILE A CA 1
ATOM 789 C C . ILE A 1 104 ? 5.698 1.793 -15.762 1.00 93.75 104 ILE A C 1
ATOM 791 O O . ILE A 1 104 ? 5.848 1.636 -14.547 1.00 93.75 104 ILE A O 1
ATOM 795 N N . TYR A 1 105 ? 4.499 2.020 -16.304 1.00 91.25 105 TYR A N 1
ATOM 796 C CA . TYR A 1 105 ? 3.268 2.086 -15.519 1.00 91.25 105 TYR A CA 1
ATOM 797 C C . TYR A 1 105 ? 3.008 0.790 -14.731 1.00 91.25 105 TYR A C 1
ATOM 799 O O . TYR A 1 105 ? 2.725 0.830 -13.528 1.00 91.25 105 TYR A O 1
ATOM 807 N N . LEU A 1 106 ? 3.136 -0.370 -15.382 1.00 92.69 106 LEU A N 1
ATOM 808 C CA . LEU A 1 106 ? 2.960 -1.671 -14.730 1.00 92.69 106 LEU A CA 1
ATOM 809 C C . LEU A 1 106 ? 4.052 -1.933 -13.683 1.00 92.69 106 LEU A C 1
ATOM 811 O O . LEU A 1 106 ? 3.763 -2.466 -12.613 1.00 92.69 106 LEU A O 1
ATOM 815 N N . LEU A 1 107 ? 5.293 -1.513 -13.942 1.00 94.00 107 LEU A N 1
ATOM 816 C CA . LEU A 1 107 ? 6.413 -1.645 -13.007 1.00 94.00 107 LEU A CA 1
ATOM 817 C C . LEU A 1 107 ? 6.193 -0.840 -11.724 1.00 94.00 107 LEU A C 1
ATOM 819 O O . LEU A 1 107 ? 6.393 -1.365 -10.628 1.00 94.00 107 LEU A O 1
ATOM 823 N N . GLN A 1 108 ? 5.735 0.407 -11.843 1.00 91.31 108 GLN A N 1
ATOM 824 C CA . GLN A 1 108 ? 5.376 1.239 -10.692 1.00 91.31 108 GLN A CA 1
ATOM 825 C C . GLN A 1 108 ? 4.217 0.632 -9.896 1.00 91.31 108 GLN A C 1
ATOM 827 O O . GLN A 1 108 ? 4.279 0.532 -8.673 1.00 91.31 108 GLN A O 1
ATOM 832 N N . THR A 1 109 ? 3.186 0.168 -10.601 1.00 88.88 109 THR A N 1
ATOM 833 C CA . THR A 1 109 ? 2.017 -0.508 -10.025 1.00 88.88 109 THR A CA 1
ATOM 834 C C . THR A 1 109 ? 2.437 -1.750 -9.231 1.00 88.88 109 THR A C 1
ATOM 836 O O . THR A 1 109 ? 2.049 -1.925 -8.075 1.00 88.88 109 THR A O 1
ATOM 839 N N . MET A 1 110 ? 3.291 -2.588 -9.819 1.00 90.12 110 MET A N 1
ATOM 840 C CA . MET A 1 110 ? 3.858 -3.772 -9.180 1.00 90.12 110 MET A CA 1
ATOM 841 C C . MET A 1 110 ? 4.722 -3.425 -7.964 1.00 90.12 110 MET A C 1
ATOM 843 O O . MET A 1 110 ? 4.613 -4.089 -6.938 1.00 90.12 110 MET A O 1
ATOM 847 N N . HIS A 1 111 ? 5.540 -2.372 -8.051 1.00 90.56 111 HIS A N 1
ATOM 848 C CA . HIS A 1 111 ? 6.325 -1.893 -6.917 1.00 90.56 111 HIS A CA 1
ATOM 849 C C . HIS A 1 111 ? 5.426 -1.522 -5.734 1.00 90.56 111 HIS A C 1
ATOM 851 O O . HIS A 1 111 ? 5.640 -2.014 -4.631 1.00 90.56 111 HIS A O 1
ATOM 857 N N . SER A 1 112 ? 4.383 -0.716 -5.960 1.00 87.62 112 SER A N 1
ATOM 858 C CA . SER A 1 112 ? 3.450 -0.334 -4.894 1.00 87.62 112 SER A CA 1
ATOM 859 C C . SER A 1 112 ? 2.722 -1.544 -4.298 1.00 87.62 112 SER A C 1
ATOM 861 O O . SER A 1 112 ? 2.522 -1.607 -3.086 1.00 87.62 112 SER A O 1
ATOM 863 N N . LEU A 1 113 ? 2.360 -2.542 -5.116 1.00 87.06 113 LEU A N 1
ATOM 864 C CA . LEU A 1 113 ? 1.802 -3.804 -4.613 1.00 87.06 113 LEU A CA 1
ATOM 865 C C . LEU A 1 113 ? 2.776 -4.539 -3.688 1.00 87.06 113 LEU A C 1
ATOM 867 O O . LEU A 1 113 ? 2.354 -5.040 -2.646 1.00 87.06 113 LEU A O 1
ATOM 871 N N . ASP A 1 114 ? 4.050 -4.620 -4.064 1.00 89.06 114 ASP A N 1
ATOM 872 C CA . ASP A 1 114 ? 5.081 -5.260 -3.247 1.00 89.06 114 ASP A CA 1
ATOM 873 C C . ASP A 1 114 ? 5.321 -4.490 -1.938 1.00 89.06 114 ASP A C 1
ATOM 875 O O . ASP A 1 114 ? 5.443 -5.115 -0.882 1.00 89.06 114 ASP A O 1
ATOM 879 N N . GLU A 1 115 ? 5.299 -3.153 -1.972 1.00 88.69 115 GLU A N 1
ATOM 880 C CA . GLU A 1 115 ? 5.360 -2.311 -0.770 1.00 88.69 115 GLU A CA 1
ATOM 881 C C . GLU A 1 115 ? 4.188 -2.592 0.175 1.00 88.69 115 GLU A C 1
ATOM 883 O O . GLU A 1 115 ? 4.417 -2.896 1.344 1.00 88.69 115 GLU A O 1
ATOM 888 N N . VAL A 1 116 ? 2.943 -2.618 -0.317 1.00 89.00 116 VAL A N 1
ATOM 889 C CA . VAL A 1 116 ? 1.791 -2.960 0.538 1.00 89.00 116 VAL A CA 1
ATOM 890 C C . VAL A 1 116 ? 1.862 -4.371 1.074 1.00 89.00 116 VAL A C 1
ATOM 892 O O . VAL A 1 116 ? 1.535 -4.579 2.238 1.00 89.00 116 VAL A O 1
ATOM 895 N N . LYS A 1 117 ? 2.260 -5.356 0.263 1.00 89.81 117 LYS A N 1
ATOM 896 C CA . LYS A 1 117 ? 2.411 -6.732 0.754 1.00 89.81 117 LYS A CA 1
ATOM 897 C C . LYS A 1 117 ? 3.399 -6.775 1.917 1.00 89.81 117 LYS A C 1
ATOM 899 O O . LYS A 1 117 ? 3.111 -7.414 2.928 1.00 89.81 117 LYS A O 1
ATOM 904 N N . ARG A 1 118 ? 4.528 -6.070 1.793 1.00 92.06 118 ARG A N 1
ATOM 905 C CA . ARG A 1 118 ? 5.524 -5.943 2.861 1.00 92.06 118 ARG A CA 1
ATOM 906 C C . ARG A 1 118 ? 4.943 -5.246 4.090 1.00 92.06 118 ARG A C 1
ATOM 908 O O . ARG A 1 118 ? 5.128 -5.751 5.190 1.00 92.06 118 ARG A O 1
ATOM 915 N N . ASP A 1 119 ? 4.229 -4.140 3.918 1.00 92.75 119 ASP A N 1
ATOM 916 C CA . ASP A 1 119 ? 3.681 -3.358 5.033 1.00 92.75 119 ASP A CA 1
ATOM 917 C C . ASP A 1 119 ? 2.563 -4.116 5.769 1.00 92.75 119 ASP A C 1
ATOM 919 O O . ASP A 1 119 ? 2.537 -4.148 6.999 1.00 92.75 119 ASP A O 1
ATOM 923 N N . VAL A 1 120 ? 1.691 -4.818 5.034 1.00 93.38 120 VAL A N 1
ATOM 924 C CA . VAL A 1 120 ? 0.690 -5.746 5.589 1.00 93.38 120 VAL A CA 1
ATOM 925 C C . VAL A 1 120 ? 1.372 -6.850 6.390 1.00 93.38 120 VAL A C 1
ATOM 927 O O . VAL A 1 120 ? 0.949 -7.139 7.511 1.00 93.38 120 VAL A O 1
ATOM 930 N N . GLN A 1 121 ? 2.418 -7.470 5.834 1.00 95.12 121 GLN A N 1
ATOM 931 C CA . GLN A 1 121 ? 3.144 -8.534 6.521 1.00 95.12 121 GLN A CA 1
ATOM 932 C C . GLN A 1 121 ? 3.817 -8.009 7.792 1.00 95.12 121 GLN A C 1
ATOM 934 O O . GLN A 1 121 ? 3.622 -8.588 8.853 1.00 95.12 121 GLN A O 1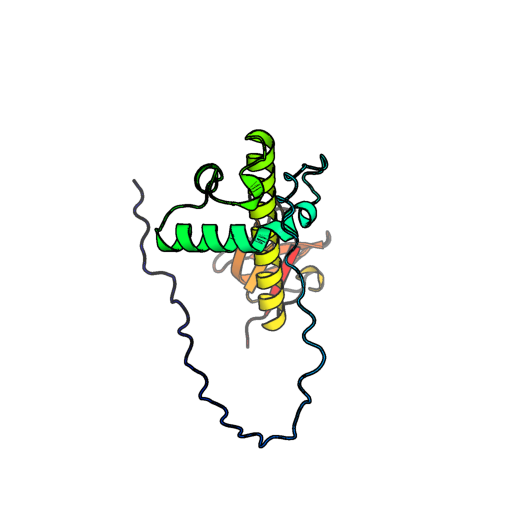
ATOM 939 N N . ALA A 1 122 ? 4.510 -6.871 7.719 1.00 95.12 122 ALA A N 1
ATOM 940 C CA . ALA A 1 122 ? 5.146 -6.246 8.874 1.00 95.12 122 ALA A CA 1
ATOM 941 C C . ALA A 1 122 ? 4.130 -5.883 9.971 1.00 95.12 122 ALA A C 1
ATOM 943 O O . ALA A 1 122 ? 4.391 -6.097 11.155 1.00 95.12 122 ALA A O 1
ATOM 944 N N . PHE A 1 123 ? 2.949 -5.382 9.595 1.00 95.88 123 PHE A N 1
ATOM 945 C CA . PHE A 1 123 ? 1.877 -5.077 10.542 1.00 95.88 123 PHE A CA 1
ATOM 946 C C . PHE A 1 123 ? 1.343 -6.342 11.231 1.00 95.88 123 PHE A C 1
ATOM 948 O O . PHE A 1 123 ? 1.096 -6.335 12.437 1.00 95.88 123 PHE A O 1
ATOM 955 N N . ARG A 1 124 ? 1.202 -7.449 10.489 1.00 95.75 124 ARG A N 1
ATOM 956 C CA . ARG A 1 124 ? 0.807 -8.757 11.039 1.00 95.75 124 ARG A CA 1
ATOM 957 C C . ARG A 1 124 ? 1.881 -9.354 11.945 1.00 95.75 124 ARG A C 1
ATOM 959 O O . ARG A 1 124 ? 1.553 -9.823 13.030 1.00 95.75 124 ARG A O 1
ATOM 966 N N . ASP A 1 125 ? 3.150 -9.270 11.554 1.00 96.19 125 ASP A N 1
ATOM 967 C CA . ASP A 1 125 ? 4.286 -9.735 12.362 1.00 96.19 125 ASP A CA 1
ATOM 968 C C . ASP A 1 125 ? 4.393 -8.965 13.689 1.00 96.19 125 ASP A C 1
ATOM 970 O O . ASP A 1 125 ? 4.806 -9.520 14.706 1.00 96.19 125 ASP A O 1
ATOM 974 N N . ALA A 1 126 ? 3.944 -7.706 13.713 1.00 94.94 126 ALA A N 1
ATOM 975 C CA . ALA A 1 126 ? 3.819 -6.903 14.928 1.00 94.94 126 ALA A CA 1
ATOM 976 C C . ALA A 1 126 ? 2.594 -7.266 15.803 1.00 94.94 126 ALA A C 1
ATOM 978 O O . ALA A 1 126 ? 2.347 -6.614 16.820 1.00 94.94 126 ALA A O 1
ATOM 979 N N . GLY A 1 127 ? 1.817 -8.291 15.439 1.00 96.25 127 GLY A N 1
ATOM 980 C CA . GLY A 1 127 ? 0.620 -8.738 16.159 1.00 96.25 127 GLY A CA 1
ATOM 981 C C . GLY A 1 127 ? -0.695 -8.161 15.629 1.00 96.25 127 GLY A C 1
ATOM 982 O O . GLY A 1 127 ? -1.718 -8.245 16.308 1.00 96.25 127 GLY A O 1
ATOM 983 N N . GLY A 1 128 ? -0.683 -7.552 14.442 1.00 97.06 128 GLY A N 1
ATOM 984 C CA . GLY A 1 128 ? -1.895 -7.091 13.775 1.00 97.06 128 GLY A CA 1
ATOM 985 C C . GLY A 1 128 ? -2.760 -8.235 13.227 1.00 97.06 128 GLY A C 1
ATOM 986 O O . GLY A 1 128 ? -2.254 -9.271 12.799 1.00 97.06 128 GLY A O 1
ATOM 987 N N . TYR A 1 129 ? -4.073 -8.029 13.192 1.00 96.75 129 TYR A N 1
ATOM 988 C CA . TYR A 1 129 ? -5.085 -8.968 12.691 1.00 96.75 129 TYR A CA 1
ATOM 989 C C . TYR A 1 129 ? -6.145 -8.243 11.853 1.00 96.75 129 TYR A C 1
ATOM 991 O O . TYR A 1 129 ? -6.178 -7.015 11.819 1.00 96.75 129 TYR A O 1
ATOM 999 N N . GLU A 1 130 ? -7.013 -8.966 11.145 1.00 96.00 130 GLU A N 1
ATOM 1000 C CA . GLU A 1 130 ? -8.067 -8.335 10.343 1.00 96.00 130 GLU A CA 1
ATOM 1001 C C . GLU A 1 130 ? -9.108 -7.678 11.262 1.00 96.00 130 GLU A C 1
ATOM 1003 O O . GLU A 1 130 ? -9.673 -8.312 12.149 1.00 96.00 130 GLU A O 1
ATOM 1008 N N . ALA A 1 131 ? -9.446 -6.407 11.034 1.00 94.88 131 ALA A N 1
ATOM 1009 C CA . ALA A 1 131 ? -10.464 -5.720 11.835 1.00 94.88 131 ALA A CA 1
ATOM 1010 C C . ALA A 1 131 ? -11.859 -6.358 11.678 1.00 94.88 131 ALA A C 1
ATOM 1012 O O . ALA A 1 131 ? -12.741 -6.128 12.505 1.00 94.88 131 ALA A O 1
ATOM 1013 N N . ALA A 1 132 ? -12.057 -7.169 10.633 1.00 93.44 132 ALA A N 1
ATOM 1014 C CA . ALA A 1 132 ? -13.234 -8.012 10.456 1.00 93.44 132 ALA A CA 1
ATOM 1015 C C . ALA A 1 132 ? -13.378 -9.086 11.551 1.00 93.44 132 ALA A C 1
ATOM 1017 O O . ALA A 1 132 ? -14.495 -9.537 11.793 1.00 93.44 132 ALA A O 1
ATOM 1018 N N . ASP A 1 133 ? -12.308 -9.443 12.257 1.00 95.19 133 ASP A N 1
ATOM 1019 C CA . ASP A 1 133 ? -12.346 -10.438 13.333 1.00 95.19 133 ASP A CA 1
ATOM 1020 C C . ASP A 1 133 ? -12.834 -9.848 14.668 1.00 95.19 133 ASP A C 1
ATOM 1022 O O . ASP A 1 133 ? -13.134 -10.587 15.604 1.00 95.19 133 ASP A O 1
ATOM 1026 N N . ILE A 1 134 ? -12.973 -8.519 14.763 1.00 94.94 134 ILE A N 1
ATOM 1027 C CA . ILE A 1 134 ? -13.568 -7.857 15.931 1.00 94.94 134 ILE A CA 1
ATOM 1028 C C . ILE A 1 134 ? -15.059 -8.236 16.007 1.00 94.94 134 ILE A C 1
ATOM 1030 O O . ILE A 1 134 ? -15.788 -8.024 15.032 1.00 94.94 134 ILE A O 1
ATOM 1034 N N . PRO A 1 135 ? -15.567 -8.751 17.140 1.00 96.44 135 PRO A N 1
ATOM 1035 C CA . PRO A 1 135 ? -16.994 -9.006 17.305 1.00 96.44 135 PRO A CA 1
ATOM 1036 C C . PRO A 1 135 ? -17.842 -7.737 17.145 1.00 96.44 135 PRO A C 1
ATOM 1038 O O . PRO A 1 135 ? -17.452 -6.635 17.536 1.00 96.44 135 PRO A O 1
ATOM 1041 N N . VAL A 1 136 ? -19.041 -7.880 16.574 1.00 95.12 136 VAL A N 1
ATOM 1042 C CA . VAL A 1 136 ? -19.969 -6.751 16.388 1.00 95.12 136 VAL A CA 1
ATOM 1043 C C . VAL A 1 136 ? -20.288 -6.098 17.736 1.00 95.12 136 VAL A C 1
ATOM 1045 O O . VAL A 1 136 ? -20.675 -6.774 18.686 1.00 95.12 136 VAL A O 1
ATOM 1048 N N . GLY A 1 137 ? -20.146 -4.772 17.807 1.00 93.19 137 GLY A N 1
ATOM 1049 C CA . GLY A 1 137 ? -20.356 -3.978 19.020 1.00 93.19 137 GLY A CA 1
ATOM 1050 C C . GLY A 1 137 ? -19.198 -3.993 20.025 1.00 93.19 137 GLY A C 1
ATOM 1051 O O . GLY A 1 137 ? -19.193 -3.161 20.935 1.00 93.19 137 GLY A O 1
ATOM 1052 N N . GLU A 1 138 ? -18.198 -4.865 19.864 1.00 96.94 138 GLU A N 1
ATOM 1053 C CA . GLU A 1 138 ? -16.999 -4.839 20.701 1.00 96.94 138 GLU A CA 1
ATOM 1054 C C . GLU A 1 138 ? -16.112 -3.647 20.331 1.00 96.94 138 GLU A C 1
ATOM 1056 O O . GLU A 1 138 ? -15.920 -3.334 19.153 1.00 96.94 138 GLU A O 1
ATOM 1061 N N . VAL A 1 139 ? -15.580 -2.958 21.343 1.00 96.56 139 VAL A N 1
ATOM 1062 C CA . VAL A 1 139 ? -14.691 -1.811 21.155 1.00 96.56 139 VAL A CA 1
ATOM 1063 C C . VAL A 1 139 ? -13.264 -2.205 21.505 1.00 96.56 139 VAL A C 1
ATOM 1065 O O . VAL A 1 139 ? -12.954 -2.470 22.665 1.00 96.56 139 VAL A O 1
ATOM 1068 N N . ARG A 1 140 ? -12.386 -2.149 20.507 1.00 97.00 140 ARG A N 1
ATOM 1069 C CA . ARG A 1 140 ? -10.938 -2.316 20.650 1.00 97.00 140 ARG A CA 1
ATOM 1070 C C . ARG A 1 140 ? -10.228 -0.968 20.621 1.00 97.00 140 ARG A C 1
ATOM 1072 O O . ARG A 1 140 ? -10.766 0.009 20.094 1.00 97.00 140 ARG A O 1
ATOM 1079 N N . ARG A 1 141 ? -9.028 -0.891 21.199 1.00 96.94 141 ARG A N 1
ATOM 1080 C CA . ARG A 1 141 ? -8.195 0.321 21.196 1.00 96.94 141 ARG A CA 1
ATOM 1081 C C . ARG A 1 141 ? -6.790 -0.022 20.735 1.00 96.94 141 ARG A C 1
ATOM 1083 O O . ARG A 1 141 ? -6.203 -0.962 21.251 1.00 96.94 141 ARG A O 1
ATOM 1090 N N . GLY A 1 142 ? -6.241 0.790 19.840 1.00 96.75 142 GLY A N 1
ATOM 1091 C CA . GLY A 1 142 ? -4.895 0.585 19.321 1.00 96.75 142 GLY A CA 1
ATOM 1092 C C . GLY A 1 142 ? -4.685 1.292 17.994 1.00 96.75 142 GLY A C 1
ATOM 1093 O O . GLY A 1 142 ? -5.166 2.414 17.811 1.00 96.75 142 GLY A O 1
ATOM 1094 N N . THR A 1 143 ? -3.966 0.634 17.095 1.00 97.44 143 THR A N 1
ATOM 1095 C CA . THR A 1 143 ? -3.633 1.139 15.765 1.00 97.44 143 THR A CA 1
ATOM 1096 C C . THR A 1 143 ? -4.472 0.421 14.719 1.00 97.44 143 THR A C 1
ATOM 1098 O O . THR A 1 143 ? -4.516 -0.805 14.680 1.00 97.44 143 THR A O 1
ATOM 1101 N N . LEU A 1 144 ? -5.126 1.191 13.855 1.00 96.06 144 LEU A N 1
ATOM 1102 C CA . LEU A 1 144 ? -5.867 0.688 12.706 1.00 96.06 144 LEU A CA 1
ATOM 1103 C C . LEU A 1 144 ? -5.107 1.055 11.434 1.00 96.06 144 LEU A C 1
ATOM 1105 O O . LEU A 1 144 ? -4.908 2.236 11.161 1.00 96.06 144 LEU A O 1
ATOM 1109 N N . ALA A 1 145 ? -4.723 0.071 10.637 1.00 95.19 145 ALA A N 1
ATOM 1110 C CA . ALA A 1 145 ? -4.252 0.280 9.280 1.00 95.19 145 ALA A CA 1
ATOM 1111 C C . ALA A 1 145 ? -5.386 0.002 8.290 1.00 95.19 145 ALA A C 1
ATOM 1113 O O . ALA A 1 145 ? -6.159 -0.942 8.440 1.00 95.19 145 ALA A O 1
ATOM 1114 N N . ARG A 1 146 ? -5.486 0.827 7.258 1.00 91.75 146 ARG A N 1
ATOM 1115 C CA . ARG A 1 146 ? -6.308 0.601 6.076 1.00 91.75 146 ARG A CA 1
ATOM 1116 C C . ARG A 1 146 ? -5.372 0.431 4.896 1.00 91.75 146 ARG A C 1
ATOM 1118 O O . ARG A 1 146 ? -4.438 1.210 4.746 1.00 91.75 146 ARG A O 1
ATOM 1125 N N . TYR A 1 147 ? -5.665 -0.531 4.036 1.00 89.62 147 TYR A N 1
ATOM 1126 C CA . TYR A 1 147 ? -5.003 -0.666 2.749 1.00 89.62 147 TYR A CA 1
ATOM 1127 C C . TYR A 1 147 ? -6.026 -0.993 1.670 1.00 89.62 147 TYR A C 1
ATOM 1129 O O . TYR A 1 147 ? -7.023 -1.665 1.911 1.00 89.62 147 TYR A O 1
ATOM 1137 N N . GLY A 1 148 ? -5.815 -0.490 0.464 1.00 81.75 148 GLY A N 1
ATOM 1138 C CA . GLY A 1 148 ? -6.732 -0.713 -0.641 1.00 81.75 148 GLY A CA 1
ATOM 1139 C C . GLY A 1 148 ? -6.080 -0.332 -1.950 1.00 81.75 148 GLY A C 1
ATOM 1140 O O . GLY A 1 148 ? -5.308 0.629 -2.013 1.00 81.75 148 GLY A O 1
ATOM 1141 N N . TRP A 1 149 ? -6.381 -1.110 -2.980 1.00 69.44 149 TRP A N 1
ATOM 1142 C CA . TRP A 1 149 ? -5.887 -0.838 -4.315 1.00 69.44 149 TRP A CA 1
ATOM 1143 C C . TRP A 1 149 ? -6.717 0.265 -4.974 1.00 69.44 149 TRP A C 1
ATOM 1145 O O . TRP A 1 149 ? -7.947 0.183 -4.994 1.00 69.44 149 TRP A O 1
ATOM 1155 N N . TYR A 1 150 ? -6.055 1.274 -5.536 1.00 66.25 150 TYR A N 1
ATOM 1156 C CA . TYR A 1 150 ? -6.672 2.195 -6.483 1.00 66.25 150 TYR A CA 1
ATOM 1157 C C . TYR A 1 150 ? -5.698 2.493 -7.628 1.00 66.25 150 TYR A C 1
ATOM 1159 O O . TYR A 1 150 ? -4.491 2.293 -7.517 1.00 66.25 150 TYR A O 1
ATOM 1167 N N . MET A 1 151 ? -6.227 2.935 -8.767 1.00 52.84 151 MET A N 1
ATOM 1168 C CA . MET A 1 151 ? -5.399 3.301 -9.918 1.00 52.84 151 MET A CA 1
ATOM 1169 C C . MET A 1 151 ? -4.465 4.457 -9.532 1.00 52.84 151 MET A C 1
ATOM 1171 O O . MET A 1 151 ? -4.948 5.547 -9.233 1.00 52.84 151 MET A O 1
ATOM 1175 N N . GLY A 1 152 ? -3.149 4.225 -9.546 1.00 55.78 152 GLY A N 1
ATOM 1176 C CA . GLY A 1 152 ? -2.137 5.242 -9.229 1.00 55.78 152 GLY A CA 1
ATOM 1177 C C . GLY A 1 152 ? -1.531 5.155 -7.827 1.00 55.78 152 GLY A C 1
ATOM 1178 O O . GLY A 1 152 ? -0.759 6.033 -7.455 1.00 55.78 152 GLY A O 1
ATOM 1179 N N . GLY A 1 153 ? -1.840 4.112 -7.054 1.00 61.59 153 GLY A N 1
ATOM 1180 C CA . GLY A 1 153 ? -1.098 3.831 -5.835 1.00 61.59 153 GLY A CA 1
ATOM 1181 C C . GLY A 1 153 ? -1.812 2.902 -4.874 1.00 61.59 153 GLY A C 1
ATOM 1182 O O . GLY A 1 153 ? -2.929 2.426 -5.081 1.00 61.59 153 GLY A O 1
ATOM 1183 N N . THR A 1 154 ? -1.141 2.669 -3.762 1.00 63.53 154 THR A N 1
ATOM 1184 C CA . THR A 1 154 ? -1.663 1.865 -2.676 1.00 63.53 154 THR A CA 1
ATOM 1185 C C . THR A 1 154 ? -2.105 2.750 -1.532 1.00 63.53 154 THR A C 1
ATOM 1187 O O . THR A 1 154 ? -1.306 3.471 -0.942 1.00 63.53 154 THR A O 1
ATOM 1190 N N . GLY A 1 155 ? -3.395 2.705 -1.207 1.00 74.19 155 GLY A N 1
ATOM 1191 C CA . GLY A 1 155 ? -4.005 3.527 -0.163 1.00 74.19 155 GLY A CA 1
ATOM 1192 C C . GLY A 1 155 ? -3.688 3.042 1.250 1.00 74.19 155 GLY A C 1
ATOM 1193 O O . GLY A 1 155 ? -4.624 2.857 2.026 1.00 74.19 155 GLY A O 1
ATOM 1194 N N . TRP A 1 156 ? -2.410 2.784 1.559 1.00 88.62 156 TRP A N 1
ATOM 1195 C CA . TRP A 1 156 ? -1.966 2.480 2.917 1.00 88.62 156 TRP A CA 1
ATOM 1196 C C . TRP A 1 156 ? -2.127 3.722 3.792 1.00 88.62 156 TRP A C 1
ATOM 1198 O O . TRP A 1 156 ? -1.603 4.793 3.488 1.00 88.62 156 TRP A O 1
ATOM 1208 N N . GLN A 1 157 ? -2.876 3.585 4.878 1.00 90.06 157 GLN A N 1
ATOM 1209 C CA . GLN A 1 157 ? -3.125 4.658 5.826 1.00 90.06 157 GLN A CA 1
ATOM 1210 C C . GLN A 1 157 ? -3.238 4.084 7.231 1.00 90.06 157 GLN A C 1
ATOM 1212 O O . GLN A 1 157 ? -4.021 3.166 7.468 1.00 90.06 157 GLN A O 1
ATOM 1217 N N . THR A 1 158 ? -2.505 4.655 8.178 1.00 93.25 158 THR A N 1
ATOM 1218 C CA . THR A 1 158 ? -2.558 4.271 9.589 1.00 93.25 158 THR A CA 1
ATOM 1219 C C . THR A 1 158 ? -3.310 5.310 10.415 1.00 93.25 158 THR A C 1
ATOM 1221 O O . THR A 1 158 ? -3.264 6.512 10.153 1.00 93.25 158 THR A O 1
ATOM 1224 N N . TYR A 1 159 ? -4.026 4.832 11.428 1.00 93.94 159 TYR A N 1
ATOM 1225 C CA . TYR A 1 159 ? -4.692 5.633 12.444 1.00 93.94 159 TYR A CA 1
ATOM 1226 C C . TYR A 1 159 ? -4.275 5.107 13.812 1.00 93.94 159 TYR A C 1
ATOM 1228 O O . TYR A 1 159 ? -4.625 3.991 14.195 1.00 93.94 159 TYR A O 1
ATOM 1236 N N . GLU A 1 160 ? -3.528 5.908 14.554 1.00 95.31 160 GLU A N 1
ATOM 1237 C CA . GLU A 1 160 ? -2.973 5.511 15.845 1.00 95.31 160 GLU A CA 1
ATOM 1238 C C . GLU A 1 160 ? -3.879 5.922 17.007 1.00 95.31 160 GLU A C 1
ATOM 1240 O O . GLU A 1 160 ? -4.599 6.923 16.946 1.00 95.31 160 GLU A O 1
ATOM 1245 N N . ASN A 1 161 ? -3.816 5.159 18.104 1.00 95.25 161 ASN A N 1
ATOM 1246 C CA . ASN A 1 161 ? -4.548 5.436 19.345 1.00 95.25 161 ASN A CA 1
ATOM 1247 C C . ASN A 1 161 ? -6.061 5.656 19.125 1.00 95.25 161 ASN A C 1
ATOM 1249 O O . ASN A 1 161 ? -6.706 6.485 19.779 1.00 95.25 161 ASN A O 1
ATOM 1253 N N . VAL A 1 162 ? -6.639 4.901 18.197 1.00 96.44 162 VAL A N 1
ATOM 1254 C CA . VAL A 1 162 ? -8.060 4.958 17.870 1.00 96.44 162 VAL A CA 1
ATOM 1255 C C . VAL A 1 162 ? -8.839 3.919 18.658 1.00 96.44 162 VAL A C 1
ATOM 1257 O O . VAL A 1 162 ? -8.297 2.921 19.135 1.00 96.44 162 VAL A O 1
ATOM 1260 N N . ARG A 1 163 ? -10.144 4.154 18.792 1.00 97.19 163 ARG A N 1
ATOM 1261 C CA . ARG A 1 163 ? -11.097 3.101 19.148 1.00 97.19 163 ARG A CA 1
ATOM 1262 C C . ARG A 1 163 ? -11.727 2.570 17.876 1.00 97.19 163 ARG A C 1
ATOM 1264 O O . ARG A 1 163 ? -12.128 3.372 17.035 1.00 97.19 163 ARG A O 1
ATOM 1271 N N . VAL A 1 164 ? -11.844 1.255 17.769 1.00 96.62 164 VAL A N 1
ATOM 1272 C CA . VAL A 1 164 ? -12.381 0.560 16.597 1.00 96.62 164 VAL A CA 1
ATOM 1273 C C . VAL A 1 164 ? -13.503 -0.365 17.043 1.00 96.62 164 VAL A C 1
ATOM 1275 O O . VAL A 1 164 ? -13.400 -1.011 18.083 1.00 96.62 164 VAL A O 1
ATOM 1278 N N . THR A 1 165 ? -14.587 -0.408 16.279 1.00 96.19 165 THR A N 1
ATOM 1279 C CA . THR A 1 165 ? -15.680 -1.366 16.471 1.00 96.19 165 THR A CA 1
ATOM 1280 C C . THR A 1 165 ? -16.284 -1.751 15.126 1.00 96.19 165 THR A C 1
ATOM 1282 O O . THR A 1 165 ? -15.990 -1.125 14.104 1.00 96.19 165 THR A O 1
ATOM 1285 N N . ARG A 1 166 ? -17.154 -2.761 15.123 1.00 94.81 166 ARG A N 1
ATOM 1286 C CA . ARG A 1 166 ? -17.959 -3.135 13.961 1.00 94.81 166 ARG A CA 1
ATOM 1287 C C . ARG A 1 166 ? -19.436 -2.919 14.226 1.00 94.81 166 ARG A C 1
ATOM 1289 O O . ARG A 1 166 ? -19.936 -3.249 15.302 1.00 94.81 166 ARG A O 1
ATOM 1296 N N . ASP A 1 167 ? -20.135 -2.386 13.230 1.00 92.94 167 ASP A N 1
ATOM 1297 C CA . ASP A 1 167 ? -21.591 -2.276 13.274 1.00 92.94 167 ASP A CA 1
ATOM 1298 C C . ASP A 1 167 ? -22.290 -3.569 12.819 1.00 92.94 167 ASP A C 1
ATOM 1300 O O . ASP A 1 167 ? -21.662 -4.523 12.360 1.00 92.94 167 ASP A O 1
ATOM 1304 N N . THR A 1 168 ? -23.619 -3.605 12.926 1.00 93.25 168 THR A N 1
ATOM 1305 C CA . THR A 1 168 ? -24.438 -4.764 12.525 1.00 93.25 168 THR A CA 1
ATOM 1306 C C . THR A 1 168 ? -24.429 -5.045 11.022 1.00 93.25 168 THR A C 1
ATOM 1308 O O . THR A 1 168 ? -24.887 -6.102 10.599 1.00 93.25 168 THR A O 1
ATOM 1311 N N . ARG A 1 169 ? -23.904 -4.123 10.206 1.00 90.62 169 ARG A N 1
ATOM 1312 C CA . ARG A 1 169 ? -23.685 -4.299 8.764 1.00 90.62 169 ARG A CA 1
ATOM 1313 C C . ARG A 1 169 ? -22.254 -4.752 8.458 1.00 90.62 169 ARG A C 1
ATOM 1315 O O . ARG A 1 169 ? -21.882 -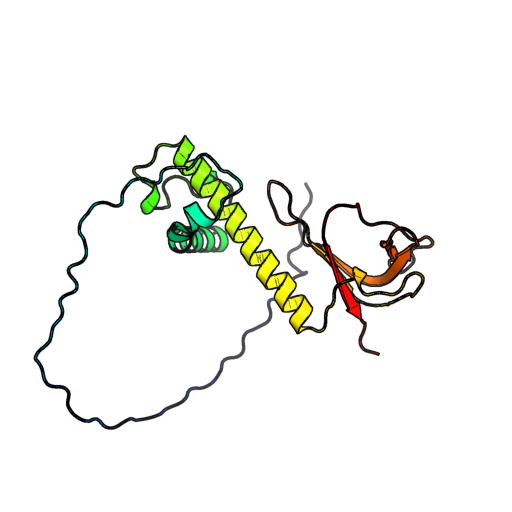4.840 7.294 1.00 90.62 169 ARG A O 1
ATOM 1322 N N . GLY A 1 170 ? -21.452 -5.019 9.490 1.00 88.81 170 GLY A N 1
ATOM 1323 C CA . GLY A 1 170 ? -20.069 -5.460 9.381 1.00 88.81 170 GLY A CA 1
ATOM 1324 C C . GLY A 1 170 ? -19.072 -4.353 9.043 1.00 88.81 170 GLY A C 1
ATOM 1325 O O . GLY A 1 170 ? -17.901 -4.676 8.836 1.00 88.81 170 GLY A O 1
ATOM 1326 N N . ARG A 1 171 ? -19.497 -3.081 9.006 1.00 91.56 171 ARG A N 1
ATOM 1327 C CA . ARG A 1 171 ? -18.633 -1.937 8.680 1.00 91.56 171 ARG A CA 1
ATOM 1328 C C . ARG A 1 171 ? -17.700 -1.630 9.840 1.00 91.56 171 ARG A C 1
ATOM 1330 O O . ARG A 1 171 ? -18.129 -1.617 10.995 1.00 91.56 171 ARG A O 1
ATOM 1337 N N . VAL A 1 172 ? -16.445 -1.325 9.518 1.00 93.75 172 VAL A N 1
ATOM 1338 C CA . VAL A 1 172 ? -15.454 -0.866 10.493 1.00 93.75 172 VAL A CA 1
ATOM 1339 C C . VAL A 1 172 ? -15.718 0.604 10.812 1.00 93.75 172 VAL A C 1
ATOM 1341 O O . VAL A 1 172 ? -15.704 1.474 9.938 1.00 93.75 172 VAL A O 1
ATOM 1344 N N . LEU A 1 173 ? -15.974 0.877 12.085 1.00 94.81 173 LEU A N 1
ATOM 1345 C CA . LEU A 1 173 ? -16.136 2.216 12.628 1.00 94.81 173 LEU A CA 1
ATOM 1346 C C . LEU A 1 173 ? -14.897 2.564 13.440 1.00 94.81 173 LEU A C 1
ATOM 1348 O O . LEU A 1 173 ? -14.451 1.756 14.256 1.00 94.81 173 LEU A O 1
ATOM 1352 N N . LEU A 1 174 ? -14.393 3.787 13.290 1.00 95.56 174 LEU A N 1
ATOM 1353 C CA . LEU A 1 174 ? -13.372 4.309 14.193 1.00 95.56 174 LEU A CA 1
ATOM 1354 C C . LEU A 1 174 ? -13.833 5.545 14.956 1.00 95.56 174 LEU A C 1
ATOM 1356 O O . LEU A 1 174 ? -14.769 6.258 14.573 1.00 95.56 174 LEU A O 1
ATOM 1360 N N . LYS A 1 175 ? -13.071 5.839 16.000 1.00 96.56 175 LYS A N 1
ATOM 1361 C CA . LYS A 1 175 ? -13.142 7.070 16.767 1.00 96.56 175 LYS A CA 1
ATOM 1362 C C . LYS A 1 175 ? -11.736 7.477 17.197 1.00 96.56 175 LYS A C 1
ATOM 1364 O O . LYS A 1 175 ? -11.119 6.794 18.015 1.00 96.56 175 LYS A O 1
ATOM 1369 N N . GLU A 1 176 ? -11.248 8.586 16.651 1.00 94.50 176 GLU A N 1
ATOM 1370 C CA . GLU A 1 176 ? -9.973 9.185 17.056 1.00 94.50 176 GLU A CA 1
ATOM 1371 C C . GLU A 1 176 ? -10.043 9.784 18.470 1.00 94.50 176 GLU A C 1
ATOM 1373 O O . GLU A 1 176 ? -11.141 10.043 18.994 1.00 94.50 176 GLU A O 1
ATOM 1378 N N . PRO A 1 177 ? -8.887 10.047 19.110 1.00 92.12 177 PRO A N 1
ATOM 1379 C CA . PRO A 1 177 ? -8.849 10.814 20.344 1.00 92.12 177 PRO A CA 1
ATOM 1380 C C . PRO A 1 177 ? -9.653 12.114 20.207 1.00 92.12 177 PRO A C 1
ATOM 1382 O O . PRO A 1 177 ? -9.517 12.853 19.239 1.00 92.12 177 PRO A O 1
ATOM 1385 N N . ARG A 1 178 ? -10.488 12.418 21.208 1.00 89.06 178 ARG A N 1
ATOM 1386 C CA . ARG A 1 178 ? -11.343 13.628 21.280 1.00 89.06 178 ARG A CA 1
ATOM 1387 C C . ARG A 1 178 ? -12.509 13.688 20.282 1.00 89.06 178 ARG A C 1
ATOM 1389 O O . ARG A 1 178 ? -13.360 14.568 20.420 1.00 89.06 178 ARG A O 1
ATOM 1396 N N . GLN A 1 179 ? -12.621 12.752 19.343 1.00 92.19 179 GLN A N 1
ATOM 1397 C CA . GLN A 1 179 ? -13.790 12.659 18.473 1.00 92.19 179 GLN A CA 1
ATOM 1398 C C . GLN A 1 179 ? -15.026 12.277 19.306 1.00 92.19 179 GLN A C 1
ATOM 1400 O O . GLN A 1 179 ? -14.943 11.440 20.205 1.00 92.19 179 GLN A O 1
ATOM 1405 N N . ARG A 1 180 ? -16.189 12.894 19.057 1.00 90.25 180 ARG A N 1
ATOM 1406 C CA . ARG A 1 180 ? -17.418 12.619 19.834 1.00 90.25 180 ARG A CA 1
ATOM 1407 C C . ARG A 1 180 ? -18.211 11.435 19.286 1.00 90.25 180 ARG A C 1
ATOM 1409 O O . ARG A 1 180 ? -18.622 10.575 20.067 1.00 90.25 180 ARG A O 1
ATOM 1416 N N . SER A 1 181 ? -18.378 11.370 17.971 1.00 94.00 181 SER A N 1
ATOM 1417 C CA . SER A 1 181 ? -19.136 10.344 17.248 1.00 94.00 181 SER A CA 1
ATOM 1418 C C . SER A 1 181 ? -18.224 9.320 16.574 1.00 94.00 181 SER A C 1
ATOM 1420 O O . SER A 1 181 ? -17.058 9.597 16.305 1.00 94.00 181 SER A O 1
ATOM 1422 N N . TRP A 1 182 ? -18.763 8.137 16.293 1.00 94.81 182 TRP A N 1
ATOM 1423 C CA . TRP A 1 182 ? -18.132 7.163 15.402 1.00 94.81 182 TRP A CA 1
ATOM 1424 C C . TRP A 1 182 ? -18.149 7.673 13.960 1.00 94.81 182 TRP A C 1
ATOM 1426 O O . TRP A 1 182 ? -19.111 8.330 13.557 1.00 94.81 182 TRP A O 1
ATOM 1436 N N . ARG A 1 183 ? -17.111 7.355 13.183 1.00 92.88 183 ARG A N 1
ATOM 1437 C CA . ARG A 1 183 ? -17.093 7.572 11.732 1.00 92.88 183 ARG A CA 1
ATOM 1438 C C . ARG A 1 183 ? -16.800 6.261 11.008 1.00 92.88 183 ARG A C 1
ATOM 1440 O O . ARG A 1 183 ? -15.996 5.460 11.484 1.00 92.88 183 ARG A O 1
ATOM 1447 N N . THR A 1 184 ? -17.422 6.077 9.854 1.00 88.31 184 THR A N 1
ATO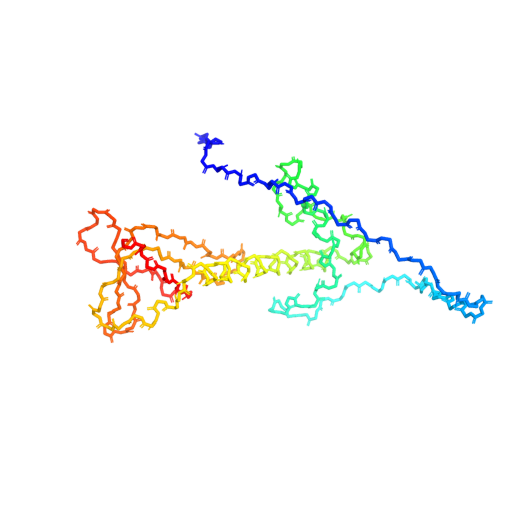M 1448 C CA . THR A 1 184 ? -17.051 5.021 8.908 1.00 88.31 184 THR A CA 1
ATOM 1449 C C . THR A 1 184 ? -15.845 5.497 8.104 1.00 88.31 184 THR A C 1
ATOM 1451 O O . THR A 1 184 ? -15.815 6.651 7.672 1.00 88.31 184 THR A O 1
ATOM 1454 N N . ILE A 1 185 ? -14.851 4.636 7.903 1.00 78.56 185 ILE A N 1
ATOM 1455 C CA . ILE A 1 185 ? -13.811 4.867 6.889 1.00 78.56 185 ILE A CA 1
ATOM 1456 C C . ILE A 1 185 ? -14.377 4.331 5.588 1.00 78.56 185 ILE A C 1
ATOM 1458 O O . ILE A 1 185 ? -14.926 3.236 5.603 1.00 78.56 185 ILE A O 1
ATOM 1462 N N . SER A 1 186 ? -14.289 5.111 4.509 1.00 67.50 186 SER A N 1
ATOM 1463 C CA . SER A 1 186 ? -14.885 4.785 3.207 1.00 67.50 186 SER A CA 1
ATOM 1464 C C . SER A 1 186 ? -14.774 3.301 2.848 1.00 67.50 186 SER A C 1
ATOM 1466 O O . SER A 1 186 ? -13.699 2.721 3.005 1.00 67.50 186 SER A O 1
ATOM 1468 N N . ASP A 1 187 ? -15.844 2.755 2.275 1.00 60.94 187 ASP A N 1
ATOM 1469 C CA . ASP A 1 187 ? -16.111 1.322 2.071 1.00 60.94 187 ASP A CA 1
ATOM 1470 C C . ASP A 1 187 ? -15.138 0.577 1.121 1.00 60.94 187 ASP A C 1
ATOM 1472 O O . ASP A 1 187 ? -15.355 -0.587 0.796 1.00 60.94 187 ASP A O 1
ATOM 1476 N N . GLY A 1 188 ? -14.066 1.225 0.659 1.00 69.19 188 GLY A N 1
ATOM 1477 C CA . GLY A 1 188 ? -13.033 0.615 -0.176 1.00 69.19 188 GLY A CA 1
ATOM 1478 C C . GLY A 1 188 ? -11.785 0.245 0.625 1.00 69.19 188 GLY A C 1
ATOM 1479 O O . GLY A 1 188 ? -11.164 1.121 1.236 1.00 69.19 188 GLY A O 1
ATOM 1480 N N . GLY A 1 189 ? -11.381 -1.023 0.562 1.00 83.00 189 GLY A N 1
ATOM 1481 C CA . GLY A 1 189 ? -10.138 -1.536 1.145 1.00 83.00 189 GLY A CA 1
ATOM 1482 C C . GLY A 1 189 ? -10.345 -2.507 2.308 1.00 83.00 189 GLY A C 1
ATOM 1483 O O . GLY A 1 189 ? -11.462 -2.762 2.751 1.00 83.00 189 GLY A O 1
ATOM 1484 N N . THR A 1 190 ? -9.232 -3.042 2.785 1.00 91.00 190 THR A N 1
ATOM 1485 C CA . THR A 1 190 ? -9.128 -3.969 3.907 1.00 91.00 190 THR A CA 1
ATOM 1486 C C . THR A 1 190 ? -8.542 -3.243 5.117 1.00 91.00 190 THR A C 1
ATOM 1488 O O . THR A 1 190 ? -7.793 -2.272 4.978 1.00 91.00 190 THR A O 1
ATOM 1491 N N . PHE A 1 191 ? -8.900 -3.695 6.317 1.00 94.62 191 PHE A N 1
ATOM 1492 C CA . PHE A 1 191 ? -8.544 -3.044 7.572 1.00 94.62 191 PHE A CA 1
ATOM 1493 C C . PHE A 1 191 ? -7.825 -4.024 8.493 1.00 94.62 191 PHE A C 1
ATOM 1495 O O . PHE A 1 191 ? -8.369 -5.081 8.797 1.00 94.62 191 PHE A O 1
ATOM 1502 N N . LEU A 1 192 ? -6.654 -3.639 8.991 1.00 96.56 192 LEU A N 1
ATOM 1503 C CA . LEU A 1 192 ? -5.900 -4.379 9.997 1.00 96.56 192 LEU A CA 1
ATOM 1504 C C . LEU A 1 192 ? -5.929 -3.621 11.322 1.00 96.56 192 LEU A C 1
ATOM 1506 O O . LEU A 1 192 ? -5.753 -2.407 11.346 1.00 96.56 192 LEU A O 1
ATOM 1510 N N . MET A 1 193 ? -6.121 -4.331 12.423 1.00 97.00 193 MET A N 1
ATOM 1511 C CA . MET A 1 193 ? -6.100 -3.807 13.781 1.00 97.00 193 MET A CA 1
ATOM 1512 C C . MET A 1 193 ? -4.911 -4.387 14.544 1.00 97.00 193 MET A C 1
ATOM 1514 O O . MET A 1 193 ? -4.643 -5.577 14.453 1.00 97.00 193 MET A O 1
ATOM 1518 N N . GLN A 1 194 ? -4.233 -3.560 15.330 1.00 97.44 194 GLN A N 1
ATOM 1519 C CA . GLN A 1 194 ? -3.252 -3.975 16.326 1.00 97.44 194 GLN A CA 1
ATOM 1520 C C . GLN A 1 194 ? -3.658 -3.362 17.666 1.00 97.44 194 GLN A C 1
ATOM 1522 O O . GLN A 1 194 ? -3.776 -2.140 17.780 1.00 97.44 194 GLN A O 1
ATOM 1527 N N . ASP A 1 195 ? -3.905 -4.198 18.673 1.00 96.56 195 ASP A N 1
ATOM 1528 C CA . ASP A 1 195 ? -4.322 -3.726 19.993 1.00 96.56 195 ASP A CA 1
ATOM 1529 C C . ASP A 1 195 ? -3.179 -2.986 20.707 1.00 96.56 195 ASP A C 1
ATOM 1531 O O . ASP A 1 195 ? -2.002 -3.321 20.569 1.00 96.56 195 ASP A O 1
ATOM 1535 N N . ALA A 1 196 ? -3.523 -1.950 21.475 1.00 91.62 196 ALA A N 1
ATOM 1536 C CA . ALA A 1 196 ? -2.556 -1.263 22.321 1.00 91.62 196 ALA A CA 1
ATOM 1537 C C . ALA A 1 196 ? -2.042 -2.224 23.402 1.00 91.62 196 ALA A C 1
ATOM 1539 O O . ALA A 1 196 ? -2.838 -2.884 24.072 1.00 91.62 196 ALA A O 1
ATOM 1540 N N . ILE A 1 197 ? -0.723 -2.266 23.597 1.00 79.69 197 ILE A N 1
ATOM 1541 C CA . ILE A 1 197 ? -0.118 -3.009 24.706 1.00 79.69 197 ILE A CA 1
ATOM 1542 C C . ILE A 1 197 ? -0.606 -2.372 26.015 1.00 79.69 197 ILE A C 1
ATOM 1544 O O . ILE A 1 197 ? -0.513 -1.152 26.181 1.00 79.69 197 ILE A O 1
ATOM 1548 N N . ALA A 1 198 ? -1.196 -3.202 26.877 1.00 58.22 198 ALA A N 1
ATOM 1549 C CA . ALA A 1 198 ? -1.754 -2.812 28.170 1.00 58.22 198 ALA A CA 1
ATOM 1550 C C . ALA A 1 198 ? -0.670 -2.475 29.201 1.00 58.22 198 ALA A C 1
ATOM 1552 O O . ALA A 1 198 ? 0.403 -3.119 29.161 1.00 58.22 198 ALA A O 1
#